Protein AF-Q649R8-F1 (afdb_monomer)

Secondary structure (DSSP, 8-state):
---------------------------------------PPPEEPEE-SSS-EEEES-SS-EEEETT--EEEES--SS-EEEEEETTEEEEEEE--TTSEE-S----SSSEEEETTTSTT-EEEEEE------EEEETTEE-S---TT--BEEE-TT--S-TTSEEEEEEEETTEEESEETTTTEE-SSEEHHHHHHHHSSS-B--TTPPSS--EEEEEE--

Foldseek 3Di:
DDDDDDDDDDDDPPPPAQDLDDDDDDDDDDDDDDPDPPPFPADEFDDPLDQEREDFQDAHEYEDEQQGKYAYPDDPDWKKKFFDDPRDGPDIHTADPRRMDGRDPDDQDGWIWIPPPDPSIHTYGYDYWDFDWFKDDVPDTDQDDDAFFQIATDRPPTPDDQSFWKFWWKAWPVGTPQADPVLRDGRHRHGNVCSCVCRHPSNRTRHPPDPGGMDITMGTDD

Nearest PDB structures (foldseek):
  4zjh-assembly1_A  TM=6.398E-01  e=1.327E+00  Escherichia coli K-12
  8dj7-assembly1_C  TM=3.479E-01  e=8.774E-02  Homo sapiens
  5a42-assembly1_A  TM=3.379E-01  e=1.890E-01  Escherichia coli K-12
  1l4i-assembly1_B  TM=3.898E-01  e=1.251E+00  Escherichia coli
  6p67-assembly1_K  TM=2.304E-01  e=2.394E+00  Homo sapiens

Solvent-accessible surface area (backbone atoms only — not comparable to full-atom values): 13408 Å² total; per-residue (Å²): 140,83,82,87,80,82,87,76,82,86,81,77,83,81,76,75,70,72,79,63,64,73,88,82,75,82,94,78,90,79,91,73,84,80,71,83,72,67,92,62,64,67,42,75,43,47,72,80,87,59,86,36,42,37,41,60,50,35,88,44,36,25,59,41,44,49,48,44,25,37,35,59,41,81,60,81,78,84,50,34,34,38,35,27,53,99,84,43,78,77,46,74,50,68,36,49,100,80,32,34,44,73,56,35,80,69,70,69,66,69,48,34,24,35,41,67,98,47,97,49,29,21,39,46,44,49,39,76,73,43,56,50,76,43,45,22,55,88,92,41,79,52,94,76,75,63,85,57,49,49,27,15,43,40,56,73,80,44,75,68,54,52,77,42,36,26,27,49,47,35,36,42,82,93,41,73,53,56,62,42,78,85,72,70,45,79,29,57,82,34,29,43,45,49,51,42,65,55,20,45,72,53,50,37,69,36,59,90,57,78,92,69,67,72,46,78,37,43,27,74,54,126

Sequence (222 aa):
MEQKRRIKGVNERDTKKVKCKAIISAMAAIMIVSVLAAAVPMVSAWSETDNFNHIRAQMAAQKVLIGQNLQFEGFTGTVAVSWLVSGDIENVYTADANNRIYNVNWPTTGAYYVAYNTADQAQLSVEEPEIPLKLKVGTKDISSIAASTSVTIDTGGMNLFPEDQVDLVIKGPDGQIKYDVVNKQDFTDITVAELTSWYGNNNLETTGWTIGAYTFTGCPTN

Mean predicted aligned error: 11.65 Å

Organism: Uncultured archaeon GZfos26G2 (NCBI:txid3386331)

pLDDT: mean 77.4, std 21.55, range [24.84, 97.12]

Radius of gyration: 21.95 Å; Cα contacts (8 Å, |Δi|>4): 435; chains: 1; bounding box: 51×72×56 Å

Structure (mmCIF, N/CA/C/O backbone):
data_AF-Q649R8-F1
#
_entry.id   AF-Q649R8-F1
#
loop_
_atom_site.group_PDB
_atom_site.id
_atom_site.type_symbol
_atom_site.label_atom_id
_atom_site.label_alt_id
_atom_site.label_comp_id
_atom_site.label_asym_id
_atom_site.label_entity_id
_atom_site.label_seq_id
_atom_site.pdbx_PDB_ins_code
_atom_site.Cartn_x
_atom_site.Cartn_y
_atom_site.Cartn_z
_atom_site.occupancy
_atom_site.B_iso_or_equiv
_atom_site.auth_seq_id
_atom_site.auth_comp_id
_atom_site.auth_asym_id
_atom_site.auth_atom_id
_atom_site.pdbx_PDB_model_num
ATOM 1 N N . MET A 1 1 ? -0.269 -59.649 -15.447 1.00 41.53 1 MET A N 1
ATOM 2 C CA . MET A 1 1 ? 0.370 -58.592 -14.642 1.00 41.53 1 MET A CA 1
ATOM 3 C C . MET A 1 1 ? 0.226 -57.302 -15.416 1.00 41.53 1 MET A C 1
ATOM 5 O O . MET A 1 1 ? 0.928 -57.167 -16.396 1.00 41.53 1 MET A O 1
ATOM 9 N N . GLU A 1 2 ? -0.671 -56.397 -15.031 1.00 35.91 2 GLU A N 1
ATOM 10 C CA . GLU A 1 2 ? -0.503 -54.982 -15.380 1.00 35.91 2 GLU A CA 1
ATOM 11 C C . GLU A 1 2 ? -1.300 -54.118 -14.401 1.00 35.91 2 GLU A C 1
ATOM 13 O O . GLU A 1 2 ? -2.422 -54.448 -14.011 1.00 35.91 2 GLU A O 1
ATOM 18 N N . GLN A 1 3 ? -0.632 -53.088 -13.896 1.00 36.78 3 GLN A N 1
ATOM 19 C CA . GLN A 1 3 ? -0.980 -52.337 -12.700 1.00 36.78 3 GLN A CA 1
ATOM 20 C C . GLN A 1 3 ? -2.139 -51.361 -12.920 1.00 36.78 3 GLN A C 1
ATOM 22 O O . GLN A 1 3 ? -2.140 -50.552 -13.844 1.00 36.78 3 GLN A O 1
ATOM 27 N N . LYS A 1 4 ? -3.061 -51.338 -11.951 1.00 40.75 4 LYS A N 1
ATOM 28 C CA . LYS A 1 4 ? -3.979 -50.220 -11.707 1.00 40.75 4 LYS A CA 1
ATOM 29 C C . LYS A 1 4 ? -3.169 -48.963 -11.362 1.00 40.75 4 LYS A C 1
ATOM 31 O O . LYS A 1 4 ? -2.620 -48.882 -10.264 1.00 40.75 4 LYS A O 1
ATOM 36 N N . ARG A 1 5 ? -3.145 -47.952 -12.234 1.00 40.00 5 ARG A N 1
ATOM 37 C CA . ARG A 1 5 ? -2.728 -46.595 -11.846 1.00 40.00 5 ARG A CA 1
ATOM 38 C C . ARG A 1 5 ? -3.929 -45.837 -11.281 1.00 40.00 5 ARG A C 1
ATOM 40 O O . ARG A 1 5 ? -4.796 -45.373 -12.012 1.00 40.00 5 ARG A O 1
ATOM 47 N N . ARG A 1 6 ? -3.971 -45.737 -9.949 1.00 34.62 6 ARG A N 1
ATOM 48 C CA . ARG A 1 6 ? -4.713 -44.700 -9.219 1.00 34.62 6 ARG A CA 1
ATOM 49 C C . ARG A 1 6 ? -4.066 -43.351 -9.537 1.00 34.62 6 ARG A C 1
ATOM 51 O O . ARG A 1 6 ? -2.886 -43.185 -9.249 1.00 34.62 6 ARG A O 1
ATOM 58 N N . ILE A 1 7 ? -4.830 -42.396 -10.054 1.00 42.50 7 ILE A N 1
ATOM 59 C CA . ILE A 1 7 ? -4.455 -40.978 -10.015 1.00 42.50 7 ILE A CA 1
ATOM 60 C C . ILE A 1 7 ? -5.129 -40.398 -8.769 1.00 42.50 7 ILE A C 1
ATOM 62 O O . ILE A 1 7 ? -6.346 -40.481 -8.618 1.00 42.50 7 ILE A O 1
ATOM 66 N N . LYS A 1 8 ? -4.318 -39.909 -7.830 1.00 35.00 8 LYS A N 1
ATOM 67 C CA . LYS A 1 8 ? -4.730 -39.295 -6.564 1.00 35.00 8 LYS A CA 1
ATOM 68 C C . LYS A 1 8 ? -4.062 -37.920 -6.485 1.00 35.00 8 LYS A C 1
ATOM 70 O O . LYS A 1 8 ? -2.864 -37.851 -6.729 1.00 35.00 8 LYS A O 1
ATOM 75 N N . GLY A 1 9 ? -4.819 -36.904 -6.068 1.00 29.81 9 GLY A N 1
ATOM 76 C CA . GLY A 1 9 ? -4.313 -35.593 -5.627 1.00 29.81 9 GLY A CA 1
ATOM 77 C C . GLY A 1 9 ? -4.216 -34.581 -6.766 1.00 29.81 9 GLY A C 1
ATOM 78 O O . GLY A 1 9 ? -3.463 -34.806 -7.698 1.00 29.81 9 GLY A O 1
ATOM 79 N N . VAL A 1 10 ? -5.111 -33.591 -6.845 1.00 36.25 10 VAL A N 1
ATOM 80 C CA . VAL A 1 10 ? -5.017 -32.288 -6.149 1.00 36.25 10 VAL A CA 1
ATOM 81 C C . VAL A 1 10 ? -3.831 -31.482 -6.678 1.00 36.25 10 VAL A C 1
ATOM 83 O O . VAL A 1 10 ? -2.693 -31.827 -6.403 1.00 36.25 10 VAL A O 1
ATOM 86 N N . ASN A 1 11 ? -4.118 -30.385 -7.379 1.00 30.94 11 ASN A N 1
ATOM 87 C CA . ASN A 1 11 ? -3.276 -29.201 -7.284 1.00 30.94 11 ASN A CA 1
ATOM 88 C C . ASN A 1 11 ? -4.173 -28.036 -6.883 1.00 30.94 11 ASN A C 1
ATOM 90 O O . ASN A 1 11 ? -5.003 -27.549 -7.655 1.00 30.94 11 ASN A O 1
ATOM 94 N N . GLU A 1 12 ? -4.038 -27.702 -5.604 1.00 36.81 12 GLU A N 1
ATOM 95 C CA . GLU A 1 12 ? -4.455 -26.457 -4.990 1.00 36.81 12 GLU A CA 1
ATOM 96 C C . GLU A 1 12 ? -4.059 -25.282 -5.883 1.00 36.81 12 GLU A C 1
ATOM 98 O O . GLU A 1 12 ? -2.938 -25.188 -6.382 1.00 36.81 12 GLU A O 1
ATOM 103 N N . ARG A 1 13 ? -4.999 -24.355 -6.067 1.00 34.84 13 ARG A N 1
ATOM 104 C CA . ARG A 1 13 ? -4.647 -22.985 -6.411 1.00 34.84 13 ARG A CA 1
ATOM 105 C C . ARG A 1 13 ? -3.892 -22.431 -5.207 1.00 34.84 13 ARG A C 1
ATOM 107 O O . ARG A 1 13 ? -4.513 -22.014 -4.235 1.00 34.84 13 ARG A O 1
ATOM 114 N N . ASP A 1 14 ? -2.568 -22.452 -5.283 1.00 33.66 14 ASP A N 1
ATOM 115 C CA . ASP A 1 14 ? -1.685 -21.665 -4.427 1.00 33.66 14 ASP A CA 1
ATOM 116 C C . ASP A 1 14 ? -1.887 -20.173 -4.746 1.00 33.66 14 ASP A C 1
ATOM 118 O O . ASP A 1 14 ? -1.047 -19.507 -5.350 1.00 33.66 14 ASP A O 1
ATOM 122 N N . THR A 1 15 ? -3.024 -19.611 -4.338 1.00 34.22 15 THR A N 1
ATOM 123 C CA . THR A 1 15 ? -3.115 -18.177 -4.054 1.00 34.22 15 THR A CA 1
ATOM 124 C C . THR A 1 15 ? -2.245 -17.929 -2.829 1.00 34.22 15 THR A C 1
ATOM 126 O O . THR A 1 15 ? -2.692 -18.046 -1.685 1.00 34.22 15 THR A O 1
ATOM 129 N N . LYS A 1 16 ? -0.956 -17.672 -3.073 1.00 39.28 16 LYS A N 1
ATOM 130 C CA . LYS A 1 16 ? -0.010 -17.252 -2.041 1.00 39.28 16 LYS A CA 1
ATOM 131 C C . LYS A 1 16 ? -0.531 -15.954 -1.434 1.00 39.28 16 LYS A C 1
ATOM 133 O O . LYS A 1 16 ? -0.503 -14.912 -2.076 1.00 39.28 16 LYS A O 1
ATOM 138 N N . LYS A 1 17 ? -1.033 -16.054 -0.202 1.00 36.84 17 LYS A N 1
ATOM 139 C CA . LYS A 1 17 ? -1.510 -14.926 0.601 1.00 36.84 17 LYS A CA 1
ATOM 140 C C . LYS A 1 17 ? -0.439 -13.839 0.649 1.00 36.84 17 LYS A C 1
ATOM 142 O O . LYS A 1 17 ? 0.683 -14.117 1.084 1.00 36.84 17 LYS A O 1
ATOM 147 N N . VAL A 1 18 ? -0.813 -12.617 0.273 1.00 48.06 18 VAL A N 1
ATOM 148 C CA . VAL A 1 18 ? -0.090 -11.409 0.674 1.00 48.06 18 VAL A CA 1
ATOM 149 C C . VAL A 1 18 ? 0.063 -11.491 2.193 1.00 48.06 18 VAL A C 1
ATOM 151 O O . VAL A 1 18 ? -0.899 -11.740 2.926 1.00 48.06 18 VAL A O 1
ATOM 154 N N . LYS A 1 19 ? 1.306 -11.464 2.678 1.00 47.56 19 LYS A N 1
ATOM 155 C CA . LYS A 1 19 ? 1.571 -11.686 4.099 1.00 47.56 19 LYS A CA 1
ATOM 156 C C . LYS A 1 19 ? 1.149 -10.434 4.862 1.00 47.56 19 LYS A C 1
ATOM 158 O O . LYS A 1 19 ? 1.897 -9.468 4.893 1.00 47.56 19 LYS A O 1
ATOM 163 N N . CYS A 1 20 ? -0.002 -10.499 5.527 1.00 48.81 20 CYS A N 1
ATOM 164 C CA . CYS A 1 20 ? -0.355 -9.636 6.653 1.00 48.81 20 CYS A CA 1
ATOM 165 C C . CYS A 1 20 ? 0.736 -9.750 7.729 1.00 48.81 20 CYS A C 1
ATOM 167 O O . CYS A 1 20 ? 0.696 -10.661 8.563 1.00 48.81 20 CYS A O 1
ATOM 169 N N . LYS A 1 21 ? 1.767 -8.909 7.683 1.00 48.34 21 LYS A N 1
ATOM 170 C CA . LYS A 1 21 ? 2.802 -8.906 8.715 1.00 48.34 21 LYS A CA 1
ATOM 171 C C . LYS A 1 21 ? 2.365 -7.949 9.819 1.00 48.34 21 LYS A C 1
ATOM 173 O O . LYS A 1 21 ? 2.368 -6.740 9.638 1.00 48.34 21 LYS A O 1
ATOM 178 N N . ALA A 1 22 ? 2.003 -8.499 10.975 1.00 36.66 22 ALA A N 1
ATOM 179 C CA . ALA A 1 22 ? 1.928 -7.716 12.200 1.00 36.66 22 ALA A CA 1
ATOM 180 C C . ALA A 1 22 ? 3.349 -7.257 12.565 1.00 36.66 22 ALA A C 1
ATOM 182 O O . ALA A 1 22 ? 4.238 -8.092 12.753 1.00 36.66 22 ALA A O 1
ATOM 183 N N . ILE A 1 23 ? 3.575 -5.945 12.639 1.00 37.38 23 ILE A N 1
ATOM 184 C CA . ILE A 1 23 ? 4.866 -5.390 13.050 1.00 37.38 23 ILE A CA 1
ATOM 185 C C . ILE A 1 23 ? 4.954 -5.477 14.575 1.00 37.38 23 ILE A C 1
ATOM 187 O O . ILE A 1 23 ? 4.330 -4.707 15.301 1.00 37.38 23 ILE A O 1
ATOM 191 N N . ILE A 1 24 ? 5.754 -6.422 15.062 1.00 38.81 24 ILE A N 1
ATOM 192 C CA . ILE A 1 24 ? 6.337 -6.383 16.404 1.00 38.81 24 ILE A CA 1
ATOM 193 C C . ILE A 1 24 ? 7.854 -6.424 16.212 1.00 38.81 24 ILE A C 1
ATOM 195 O O . ILE A 1 24 ? 8.401 -7.504 16.016 1.00 38.81 24 ILE A O 1
ATOM 199 N N . SER A 1 25 ? 8.541 -5.279 16.255 1.00 30.81 25 SER A N 1
ATOM 200 C CA . SER A 1 25 ? 10.016 -5.214 16.365 1.00 30.81 25 SER A CA 1
ATOM 201 C C . SER A 1 25 ? 10.452 -3.750 16.544 1.00 30.81 25 SER A C 1
ATOM 203 O O . SER A 1 25 ? 10.057 -2.914 15.742 1.00 30.81 25 SER A O 1
ATOM 205 N N . ALA A 1 26 ? 11.146 -3.304 17.602 1.00 30.16 26 ALA A N 1
ATOM 206 C CA . ALA A 1 26 ? 12.437 -3.761 18.142 1.00 30.16 26 ALA A CA 1
ATOM 207 C C . ALA A 1 26 ? 13.523 -3.819 17.052 1.00 30.16 26 ALA A C 1
ATOM 209 O O . ALA A 1 26 ? 13.519 -4.708 16.213 1.00 30.16 26 ALA A O 1
ATOM 210 N N . MET A 1 27 ? 14.431 -2.836 17.060 1.00 30.67 27 MET A N 1
ATOM 211 C CA . MET A 1 27 ? 15.490 -2.645 16.063 1.00 30.67 27 MET A CA 1
ATOM 212 C C . MET A 1 27 ? 16.307 -3.912 15.772 1.00 30.67 27 MET A C 1
ATOM 214 O O . MET A 1 27 ? 16.858 -4.523 16.686 1.00 30.67 27 MET A O 1
ATOM 218 N N . ALA A 1 28 ? 16.522 -4.189 14.486 1.00 24.84 28 ALA A N 1
ATOM 219 C CA . ALA A 1 28 ? 17.650 -4.976 14.007 1.00 24.84 28 ALA A CA 1
ATOM 220 C C . ALA A 1 28 ? 18.278 -4.254 12.809 1.00 24.84 28 ALA A C 1
ATOM 222 O O . ALA A 1 28 ? 17.641 -4.058 11.777 1.00 24.84 28 ALA A O 1
ATOM 223 N N . ALA A 1 29 ? 19.525 -3.815 12.979 1.00 26.12 29 ALA A N 1
ATOM 224 C CA . ALA A 1 29 ? 20.328 -3.223 11.921 1.00 26.12 29 ALA A CA 1
ATOM 225 C C . ALA A 1 29 ? 20.902 -4.332 11.030 1.00 26.12 29 ALA A C 1
ATOM 227 O O . ALA A 1 29 ? 21.554 -5.252 11.523 1.00 26.12 29 ALA A O 1
ATOM 228 N N . ILE A 1 30 ? 20.697 -4.212 9.720 1.00 26.19 30 ILE A N 1
ATOM 229 C CA . ILE A 1 30 ? 21.394 -4.996 8.701 1.00 26.19 30 ILE A CA 1
ATOM 230 C C . ILE A 1 30 ? 22.034 -3.985 7.747 1.00 26.19 30 ILE A C 1
ATOM 232 O O . ILE A 1 30 ? 21.354 -3.336 6.960 1.00 26.19 30 ILE A O 1
ATOM 236 N N . MET A 1 31 ? 23.351 -3.810 7.868 1.00 29.61 31 MET A N 1
ATOM 237 C CA . MET A 1 31 ? 24.162 -3.020 6.938 1.00 29.61 31 MET A CA 1
ATOM 238 C C . MET A 1 31 ? 24.458 -3.882 5.708 1.00 29.61 31 MET A C 1
ATOM 240 O O . MET A 1 31 ? 25.207 -4.853 5.814 1.00 29.61 31 MET A O 1
ATOM 244 N N . ILE A 1 32 ? 23.897 -3.529 4.549 1.00 25.19 32 ILE A N 1
ATOM 245 C CA . ILE A 1 32 ? 24.294 -4.089 3.251 1.00 25.19 32 ILE A CA 1
ATOM 246 C C . ILE A 1 32 ? 24.788 -2.942 2.369 1.00 25.19 32 ILE A C 1
ATOM 248 O O . ILE A 1 32 ? 24.071 -1.978 2.121 1.00 25.19 32 ILE A O 1
ATOM 252 N N . VAL A 1 33 ? 26.060 -3.076 1.985 1.00 27.16 33 VAL A N 1
ATOM 253 C CA . VAL A 1 33 ? 26.851 -2.363 0.970 1.00 27.16 33 VAL A CA 1
ATOM 254 C C . 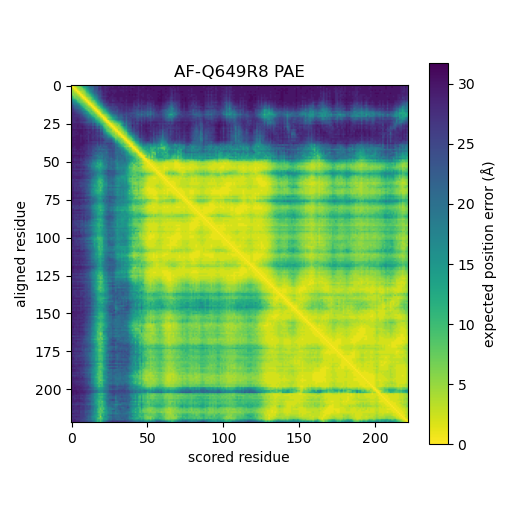VAL A 1 33 ? 26.165 -1.152 0.328 1.00 27.16 33 VAL A C 1
ATOM 256 O O . VAL A 1 33 ? 25.355 -1.265 -0.588 1.00 27.16 33 VAL A O 1
ATOM 259 N N . SER A 1 34 ? 26.596 0.026 0.773 1.00 29.77 34 SER A N 1
ATOM 260 C CA . SER A 1 34 ? 26.354 1.304 0.118 1.00 29.77 34 SER A CA 1
ATOM 261 C C . SER A 1 34 ? 27.034 1.329 -1.252 1.00 29.77 34 SER A C 1
ATOM 263 O O . SER A 1 34 ? 28.218 1.642 -1.364 1.00 29.77 34 SER A O 1
ATOM 265 N N . VAL A 1 35 ? 26.280 1.068 -2.316 1.00 34.75 35 VAL A N 1
ATOM 266 C CA . VAL A 1 35 ? 26.489 1.857 -3.532 1.00 34.75 35 VAL A CA 1
ATOM 267 C C . VAL A 1 35 ? 25.942 3.231 -3.179 1.00 34.75 35 VAL A C 1
ATOM 269 O O . VAL A 1 35 ? 24.810 3.324 -2.713 1.00 34.75 35 VAL A O 1
ATOM 272 N N . LEU A 1 36 ? 26.773 4.268 -3.274 1.00 31.64 36 LEU A N 1
ATOM 273 C CA . LEU A 1 36 ? 26.406 5.656 -3.003 1.00 31.64 36 LEU A CA 1
ATOM 274 C C . LEU A 1 36 ? 25.095 6.005 -3.722 1.00 31.64 36 LEU A C 1
ATOM 276 O O . LEU A 1 36 ? 25.100 6.414 -4.880 1.00 31.64 36 LEU A O 1
ATOM 280 N N . ALA A 1 37 ? 23.971 5.878 -3.020 1.00 33.59 37 ALA A N 1
ATOM 281 C CA . ALA A 1 37 ? 22.777 6.621 -3.339 1.00 33.59 37 ALA A CA 1
ATOM 282 C C . ALA A 1 37 ? 23.131 8.063 -2.985 1.00 33.59 37 ALA A C 1
ATOM 284 O O . ALA A 1 37 ? 22.997 8.499 -1.841 1.00 33.59 37 ALA A O 1
ATOM 285 N N . ALA A 1 38 ? 23.647 8.806 -3.967 1.00 34.12 38 ALA A N 1
ATOM 286 C CA . ALA A 1 38 ? 23.408 10.238 -3.972 1.00 34.12 38 ALA A CA 1
ATOM 287 C C . ALA A 1 38 ? 21.923 10.411 -3.635 1.00 34.12 38 ALA A C 1
ATOM 289 O O . ALA A 1 38 ? 21.105 9.662 -4.172 1.00 34.12 38 ALA A O 1
ATOM 290 N N . ALA A 1 39 ? 21.597 11.304 -2.698 1.00 33.72 39 ALA A N 1
ATOM 291 C CA . ALA A 1 39 ? 20.225 11.604 -2.315 1.00 33.72 39 ALA A CA 1
ATOM 292 C C . ALA A 1 39 ? 19.496 12.199 -3.530 1.00 33.72 39 ALA A C 1
ATOM 294 O O . ALA A 1 39 ? 19.345 13.410 -3.662 1.00 33.72 39 ALA A O 1
ATOM 295 N N . VAL A 1 40 ? 19.133 11.336 -4.474 1.00 42.03 40 VAL A N 1
ATOM 296 C CA . VAL A 1 40 ? 18.285 11.662 -5.598 1.00 42.03 40 VAL A CA 1
ATOM 297 C C . VAL A 1 40 ? 16.899 11.843 -5.002 1.00 42.03 40 VAL A C 1
ATOM 299 O O . VAL A 1 40 ? 16.461 10.992 -4.220 1.00 42.03 40 VAL A O 1
ATOM 302 N N . PRO A 1 41 ? 16.222 12.964 -5.282 1.00 38.28 41 PRO A N 1
ATOM 303 C CA . PRO A 1 41 ? 14.844 13.124 -4.859 1.00 38.28 41 PRO A CA 1
ATOM 304 C C . PRO A 1 41 ? 14.058 11.928 -5.397 1.00 38.28 41 PRO A C 1
ATOM 306 O O . PRO A 1 41 ? 14.020 11.694 -6.604 1.00 38.28 41 PRO A O 1
ATOM 309 N N . MET A 1 42 ? 13.508 11.126 -4.488 1.00 47.34 42 MET A N 1
ATOM 310 C CA . MET A 1 42 ? 12.583 10.066 -4.855 1.00 47.34 42 MET A CA 1
ATOM 311 C C . MET A 1 42 ? 11.254 10.728 -5.179 1.00 47.34 42 MET A C 1
ATOM 313 O O . MET A 1 42 ? 10.759 11.541 -4.396 1.00 47.34 42 MET A O 1
ATOM 317 N N . VAL A 1 43 ? 10.683 10.383 -6.323 1.00 53.59 43 VAL A N 1
ATOM 318 C CA . VAL A 1 43 ? 9.300 10.729 -6.637 1.00 53.59 43 VAL A CA 1
ATOM 319 C C . VAL A 1 43 ? 8.483 9.466 -6.460 1.00 53.59 43 VAL A C 1
ATOM 321 O O . VAL A 1 43 ? 8.882 8.383 -6.888 1.00 53.59 43 VAL A O 1
ATOM 324 N N . SER A 1 44 ? 7.360 9.574 -5.765 1.00 52.56 44 SER A N 1
ATOM 325 C CA . SER A 1 44 ? 6.399 8.487 -5.768 1.00 52.56 44 SER A CA 1
ATOM 326 C C . SER A 1 44 ? 5.931 8.256 -7.203 1.00 52.56 44 SER A C 1
ATOM 328 O O . SER A 1 44 ? 5.705 9.214 -7.947 1.00 52.56 44 SER A O 1
ATOM 330 N N . ALA A 1 45 ? 5.802 6.992 -7.590 1.00 56.19 45 ALA A N 1
ATOM 331 C CA . ALA A 1 45 ? 5.046 6.646 -8.779 1.00 56.19 45 ALA A CA 1
ATOM 332 C C . ALA A 1 45 ? 3.587 7.130 -8.614 1.00 56.19 45 ALA A C 1
ATOM 334 O O . ALA A 1 45 ? 3.131 7.380 -7.495 1.00 56.19 45 ALA A O 1
ATOM 335 N N . TRP A 1 46 ? 2.921 7.435 -9.724 1.00 56.31 46 TRP A N 1
ATOM 336 C CA . TRP A 1 46 ? 1.629 8.127 -9.705 1.00 56.31 46 TRP A CA 1
ATOM 337 C C . TRP A 1 46 ? 0.483 7.106 -9.738 1.00 56.31 46 TRP A C 1
ATOM 339 O O . TRP A 1 46 ? 0.545 6.148 -10.502 1.00 56.31 46 TRP A O 1
ATOM 349 N N . SER A 1 47 ? -0.563 7.324 -8.942 1.00 59.69 47 SER A N 1
ATOM 350 C CA . SER A 1 47 ? -1.809 6.550 -8.991 1.00 59.69 47 SER A CA 1
ATOM 351 C C . SER A 1 47 ? -2.836 7.299 -9.848 1.00 59.69 47 SER A C 1
ATOM 353 O O . SER A 1 47 ? -3.161 8.451 -9.553 1.00 59.69 47 S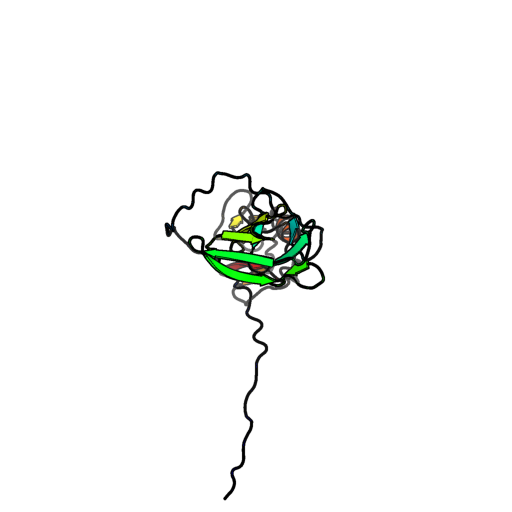ER A O 1
ATOM 355 N N . GLU A 1 48 ? -3.336 6.691 -10.931 1.00 65.38 48 GLU A N 1
ATOM 356 C CA . GLU A 1 48 ? -4.380 7.281 -11.795 1.00 65.38 48 GLU A CA 1
ATOM 357 C C . GLU A 1 48 ? -5.790 6.786 -11.439 1.00 65.38 48 GLU A C 1
ATOM 359 O O . GLU A 1 48 ? -6.659 6.698 -12.305 1.00 65.38 48 GLU A O 1
ATOM 364 N N . THR A 1 49 ? -6.062 6.504 -10.157 1.00 65.62 49 THR A N 1
ATOM 365 C CA . THR A 1 49 ? -7.342 5.931 -9.679 1.00 65.62 49 THR A CA 1
ATOM 366 C C . THR A 1 49 ? -7.685 4.566 -10.294 1.00 65.62 49 THR A C 1
ATOM 368 O O . THR A 1 49 ? -8.854 4.186 -10.379 1.00 65.62 49 THR A O 1
ATOM 371 N N . ASP A 1 50 ? -6.668 3.813 -10.709 1.00 73.31 50 ASP A N 1
ATOM 372 C CA . ASP A 1 50 ? -6.784 2.427 -11.147 1.00 73.31 50 ASP A CA 1
ATOM 373 C C . ASP A 1 50 ? -5.936 1.489 -10.261 1.00 73.31 50 ASP A C 1
ATOM 375 O O . ASP A 1 50 ? -5.372 1.904 -9.252 1.00 73.31 50 ASP A O 1
ATOM 379 N N . ASN A 1 51 ? -5.890 0.195 -10.600 1.00 77.00 51 ASN A N 1
ATOM 380 C CA . ASN A 1 51 ? -5.113 -0.806 -9.854 1.00 77.00 51 ASN A CA 1
ATOM 381 C C . ASN A 1 51 ? -3.652 -0.900 -10.345 1.00 77.00 51 ASN A C 1
ATOM 383 O O . ASN A 1 51 ? -3.052 -1.980 -10.300 1.00 77.00 51 ASN A O 1
ATOM 387 N N . PHE A 1 52 ? -3.096 0.183 -10.897 1.00 85.25 52 PHE A N 1
ATOM 388 C CA . PHE A 1 52 ? -1.712 0.252 -11.346 1.00 85.25 52 PHE A CA 1
ATOM 389 C C . PHE A 1 52 ? -0.976 1.428 -10.714 1.00 85.25 52 PHE A C 1
ATOM 391 O O . PHE A 1 52 ? -1.472 2.537 -10.557 1.00 85.25 52 PHE A O 1
ATOM 398 N N . ASN A 1 53 ? 0.287 1.176 -10.404 1.00 86.19 53 ASN A N 1
ATOM 399 C CA . ASN A 1 53 ? 1.231 2.209 -10.044 1.00 86.19 53 ASN A CA 1
ATOM 400 C C . ASN A 1 53 ? 2.000 2.634 -11.308 1.00 86.19 53 ASN A C 1
ATOM 402 O O . ASN A 1 53 ? 2.662 1.806 -11.949 1.00 86.19 53 ASN A O 1
ATOM 406 N N . HIS A 1 54 ? 1.886 3.904 -11.700 1.00 89.88 54 HIS A N 1
ATOM 407 C CA . HIS A 1 54 ? 2.398 4.395 -12.978 1.00 89.88 54 HIS A CA 1
ATOM 408 C C . HIS A 1 54 ? 3.861 4.818 -12.862 1.00 89.88 54 HIS A C 1
ATOM 410 O O . HIS A 1 54 ? 4.217 5.777 -12.169 1.00 89.88 54 HIS A O 1
ATOM 416 N N . ILE A 1 55 ? 4.710 4.106 -13.597 1.00 91.94 55 ILE A N 1
ATOM 417 C CA . ILE A 1 55 ? 6.142 4.345 -13.717 1.00 91.94 55 ILE A CA 1
ATOM 418 C C . ILE A 1 55 ? 6.409 5.129 -14.997 1.00 91.94 55 ILE A C 1
ATOM 420 O O . ILE A 1 55 ? 6.043 4.695 -16.090 1.00 91.94 55 ILE A O 1
ATOM 424 N N . ARG A 1 56 ? 7.110 6.256 -14.879 1.00 91.19 56 ARG A N 1
ATOM 425 C CA . ARG A 1 56 ? 7.459 7.126 -16.013 1.00 91.19 56 ARG A CA 1
ATOM 426 C C . ARG A 1 56 ? 8.954 7.129 -16.300 1.00 91.19 56 ARG A C 1
ATOM 428 O O . ARG A 1 56 ? 9.764 6.938 -15.391 1.00 91.19 56 ARG A O 1
ATOM 435 N N . ALA A 1 57 ? 9.322 7.383 -17.551 1.00 88.69 57 ALA A N 1
ATOM 436 C CA . ALA A 1 57 ? 10.706 7.629 -17.951 1.00 88.69 57 ALA A CA 1
ATOM 437 C C . ALA A 1 57 ? 11.218 8.950 -17.340 1.00 88.69 57 ALA A C 1
ATOM 439 O O . ALA A 1 57 ? 10.949 10.037 -17.852 1.00 88.69 57 ALA A O 1
ATOM 440 N N . GLN A 1 58 ? 11.915 8.869 -16.203 1.00 84.38 58 GLN A N 1
ATOM 441 C CA . GLN A 1 58 ? 12.472 10.029 -15.502 1.00 84.38 58 GLN A CA 1
ATOM 442 C C . GLN A 1 58 ? 13.694 9.663 -14.653 1.00 84.38 58 GLN A C 1
ATOM 444 O O . GLN A 1 58 ? 13.857 8.525 -14.217 1.00 84.38 58 GLN A O 1
ATOM 449 N N . MET A 1 59 ? 14.535 10.664 -14.377 1.00 73.25 59 MET A N 1
ATOM 450 C CA . MET A 1 59 ? 15.787 10.481 -13.630 1.00 73.25 59 MET A CA 1
ATOM 451 C C . MET A 1 59 ? 15.592 10.199 -12.136 1.00 73.25 59 MET A C 1
ATOM 453 O O . MET A 1 59 ? 16.490 9.658 -11.495 1.00 73.25 59 MET A O 1
ATOM 457 N N . ALA A 1 60 ? 14.457 10.604 -11.569 1.00 79.12 60 ALA A N 1
ATOM 458 C CA . ALA A 1 60 ? 14.156 10.381 -10.164 1.00 79.12 60 ALA A CA 1
ATOM 459 C C . ALA A 1 60 ? 13.792 8.910 -9.917 1.00 79.12 60 ALA A C 1
ATOM 461 O O . ALA A 1 60 ? 13.022 8.315 -10.675 1.00 79.12 60 ALA A O 1
ATOM 462 N N . ALA A 1 61 ? 14.332 8.336 -8.840 1.00 84.69 61 ALA A N 1
ATOM 463 C CA . ALA A 1 61 ? 13.984 6.982 -8.437 1.00 84.69 61 ALA A CA 1
ATOM 464 C C . ALA A 1 61 ? 12.504 6.916 -8.032 1.00 84.69 61 ALA A C 1
ATOM 466 O O . ALA A 1 61 ? 12.020 7.775 -7.290 1.00 84.69 61 ALA A O 1
ATOM 467 N N . GLN A 1 62 ? 11.812 5.889 -8.521 1.00 87.75 62 GLN A N 1
ATOM 468 C CA . GLN A 1 62 ? 10.390 5.657 -8.285 1.00 87.75 62 GLN A CA 1
ATOM 469 C C . GLN A 1 62 ? 10.188 4.479 -7.338 1.00 87.75 62 GLN A C 1
ATOM 471 O O . GLN A 1 62 ? 10.764 3.405 -7.524 1.00 87.75 62 GLN A O 1
ATOM 476 N N . LYS A 1 63 ? 9.381 4.686 -6.298 1.00 86.62 63 LYS A N 1
ATOM 477 C CA . LYS A 1 63 ? 9.068 3.645 -5.315 1.00 86.62 63 LYS A CA 1
ATOM 478 C C . LYS A 1 63 ? 8.027 2.669 -5.867 1.00 86.62 63 LYS A C 1
ATOM 480 O O . LYS A 1 63 ? 7.010 3.093 -6.410 1.00 86.62 63 LYS A O 1
ATOM 485 N N . VAL A 1 64 ? 8.281 1.382 -5.660 1.00 88.69 64 VAL A N 1
ATOM 486 C CA . VAL A 1 64 ? 7.392 0.264 -5.976 1.00 88.69 64 VAL A CA 1
ATOM 487 C C . VAL A 1 64 ? 7.249 -0.610 -4.737 1.00 88.69 64 VAL A C 1
ATOM 489 O O . VAL A 1 64 ? 8.252 -0.975 -4.123 1.00 88.69 64 VAL A O 1
ATOM 492 N N . LEU A 1 65 ? 6.020 -0.982 -4.386 1.00 88.50 65 LEU A N 1
ATOM 493 C CA . LEU A 1 65 ? 5.775 -1.927 -3.302 1.00 88.50 65 LEU A CA 1
ATOM 494 C C . LEU A 1 65 ? 5.567 -3.339 -3.839 1.00 88.50 65 LEU A C 1
ATOM 496 O O . LEU A 1 65 ? 4.950 -3.554 -4.884 1.00 88.50 65 LEU A O 1
ATOM 500 N N . ILE A 1 66 ? 6.051 -4.322 -3.085 1.00 88.94 66 ILE A N 1
ATOM 501 C CA . ILE A 1 66 ? 5.720 -5.725 -3.325 1.00 88.94 66 ILE A CA 1
ATOM 502 C C . ILE A 1 66 ? 4.200 -5.903 -3.256 1.00 88.94 66 ILE A C 1
ATOM 504 O O . ILE A 1 66 ? 3.552 -5.492 -2.298 1.00 88.94 66 ILE A O 1
ATOM 508 N N . GLY A 1 67 ? 3.656 -6.563 -4.271 1.00 83.50 67 GLY A N 1
ATOM 509 C CA . GLY A 1 67 ? 2.240 -6.813 -4.478 1.00 83.50 67 GLY A CA 1
ATOM 510 C C . GLY A 1 67 ? 1.632 -5.942 -5.576 1.00 83.50 67 GLY A C 1
ATOM 511 O O . GLY A 1 67 ? 0.749 -6.416 -6.280 1.00 83.50 67 GLY A O 1
ATOM 512 N N . GLN A 1 68 ? 2.141 -4.732 -5.802 1.00 85.69 68 GLN A N 1
ATOM 513 C CA . GLN A 1 68 ? 1.519 -3.805 -6.748 1.00 85.69 68 GLN A CA 1
ATOM 514 C C . GLN A 1 68 ? 1.593 -4.298 -8.200 1.00 85.69 68 GLN A C 1
ATOM 516 O O . GLN A 1 68 ? 2.511 -5.030 -8.592 1.00 85.69 68 GLN A O 1
ATOM 521 N N . ASN A 1 69 ? 0.640 -3.849 -9.016 1.00 89.44 69 ASN A N 1
ATOM 522 C CA . ASN A 1 69 ? 0.759 -3.899 -10.469 1.00 89.44 69 ASN A CA 1
ATOM 523 C C . ASN A 1 69 ? 1.382 -2.592 -10.964 1.00 89.44 69 ASN A C 1
ATOM 525 O O . ASN A 1 69 ? 1.128 -1.526 -10.411 1.00 89.44 69 ASN A O 1
ATOM 529 N N . LEU A 1 70 ? 2.192 -2.666 -12.012 1.00 92.62 70 LEU A N 1
ATOM 530 C CA . LEU A 1 70 ? 2.891 -1.530 -12.599 1.00 92.62 70 LEU A CA 1
ATOM 531 C C . LEU A 1 70 ? 2.398 -1.282 -14.016 1.00 92.62 70 LEU A C 1
ATOM 533 O O . LEU A 1 70 ? 2.273 -2.228 -14.797 1.00 92.62 70 LEU A O 1
ATOM 537 N N . GLN A 1 71 ? 2.203 -0.012 -14.352 1.00 94.00 71 GLN A N 1
ATOM 538 C CA . GLN A 1 71 ? 1.997 0.469 -15.715 1.00 94.00 71 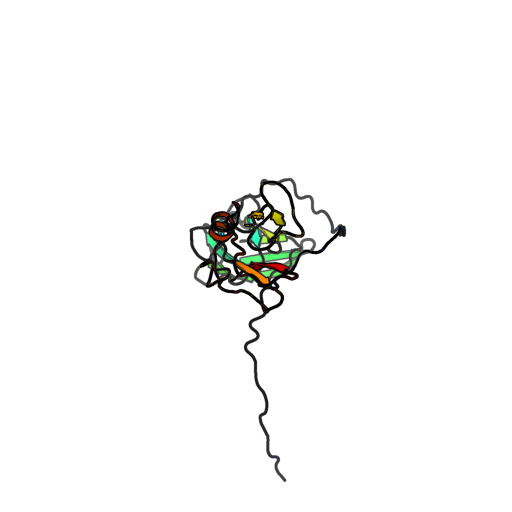GLN A CA 1
ATOM 539 C C . GLN A 1 71 ? 3.190 1.347 -16.091 1.00 94.00 71 GLN A C 1
ATOM 541 O O . GLN A 1 71 ? 3.545 2.262 -15.356 1.00 94.00 71 GLN A O 1
ATOM 546 N N . PHE A 1 72 ? 3.824 1.075 -17.228 1.00 94.38 72 PHE A N 1
ATOM 547 C CA . PHE A 1 72 ? 4.972 1.850 -17.693 1.00 94.38 72 PHE A CA 1
ATOM 548 C C . PHE A 1 72 ? 4.566 2.803 -18.819 1.00 94.38 72 PHE A C 1
ATOM 550 O O . PHE A 1 72 ? 3.903 2.404 -19.780 1.00 94.38 72 PHE A O 1
ATOM 557 N N . GLU A 1 73 ? 5.000 4.058 -18.716 1.00 92.12 73 GLU A N 1
ATOM 558 C CA . GLU A 1 73 ? 4.638 5.148 -19.624 1.00 92.12 73 GLU A CA 1
ATOM 559 C C . GLU A 1 73 ? 5.863 5.940 -20.086 1.00 92.12 73 GLU A C 1
ATOM 561 O O . GLU A 1 73 ? 6.791 6.204 -19.321 1.00 92.12 73 GLU A O 1
ATOM 566 N N . GLY A 1 74 ? 5.846 6.371 -21.349 1.00 89.19 74 GLY A N 1
ATOM 567 C CA . GLY A 1 74 ? 6.908 7.213 -21.907 1.00 89.19 74 GLY A CA 1
ATOM 568 C C . GLY A 1 74 ? 8.215 6.481 -22.221 1.00 89.19 74 GLY A C 1
ATOM 569 O O . GLY A 1 74 ? 9.190 7.135 -22.569 1.00 89.19 74 GLY A O 1
ATOM 570 N N . PHE A 1 75 ? 8.243 5.149 -22.136 1.00 90.75 75 PHE A N 1
ATOM 571 C CA . PHE A 1 75 ? 9.385 4.336 -22.555 1.00 90.75 75 PHE A CA 1
ATOM 572 C C . PHE A 1 75 ? 9.273 3.950 -24.031 1.00 90.75 75 PHE A C 1
ATOM 574 O O . PHE A 1 75 ? 8.188 3.637 -24.529 1.00 90.75 75 PHE A O 1
ATOM 581 N N . THR A 1 76 ? 10.406 3.936 -24.728 1.00 86.69 76 THR A N 1
ATOM 582 C CA . THR A 1 76 ? 10.484 3.511 -26.125 1.00 86.69 76 THR A CA 1
ATOM 583 C C . THR A 1 76 ? 10.743 2.004 -26.245 1.00 86.69 76 THR A C 1
ATOM 585 O O . THR A 1 76 ? 11.595 1.435 -25.568 1.00 86.69 76 THR A O 1
ATOM 588 N N . GLY A 1 77 ? 10.015 1.338 -27.148 1.00 86.38 77 GLY A N 1
ATOM 589 C CA . GLY A 1 77 ? 10.193 -0.091 -27.428 1.00 86.38 77 GLY A CA 1
ATOM 590 C C . GLY A 1 77 ? 9.592 -1.024 -26.371 1.00 86.38 77 GLY A C 1
ATOM 591 O O . GLY A 1 77 ? 8.644 -0.676 -25.674 1.00 86.38 77 GLY A O 1
ATOM 592 N N . THR A 1 78 ? 10.111 -2.254 -26.304 1.00 88.75 78 THR A N 1
ATOM 593 C CA . THR A 1 78 ? 9.669 -3.255 -25.324 1.00 88.75 78 THR A CA 1
ATOM 594 C C . THR A 1 78 ? 10.178 -2.893 -23.936 1.00 88.75 78 THR A C 1
ATOM 596 O O . THR A 1 78 ? 11.387 -2.816 -23.715 1.00 88.75 78 THR A O 1
ATOM 599 N N . VAL A 1 79 ? 9.257 -2.728 -22.989 1.00 95.06 79 VAL A N 1
ATOM 600 C CA . VAL A 1 79 ? 9.604 -2.397 -21.609 1.00 95.06 79 VAL A CA 1
ATOM 601 C C . VAL A 1 79 ? 10.092 -3.635 -20.860 1.00 95.06 79 VAL A C 1
ATOM 603 O O . VAL A 1 79 ? 9.433 -4.676 -20.821 1.00 95.06 79 VAL A O 1
ATOM 606 N N . ALA A 1 80 ? 11.253 -3.502 -20.228 1.00 95.88 80 ALA A N 1
ATOM 607 C CA . ALA A 1 80 ? 11.809 -4.500 -19.332 1.00 95.88 80 ALA A CA 1
ATOM 608 C C . ALA A 1 80 ? 12.500 -3.833 -18.140 1.00 95.88 80 ALA A C 1
ATOM 610 O O . ALA A 1 80 ? 13.071 -2.746 -18.268 1.00 95.88 80 ALA A O 1
ATOM 611 N N . VAL A 1 81 ? 12.452 -4.507 -16.994 1.00 97.12 81 VAL A N 1
ATOM 612 C CA . VAL A 1 81 ? 13.101 -4.099 -15.748 1.00 97.12 81 VAL A CA 1
ATOM 613 C C . VAL A 1 81 ? 14.271 -5.029 -15.469 1.00 97.12 81 VAL A C 1
ATOM 615 O O . VAL A 1 81 ? 14.074 -6.215 -15.209 1.00 97.12 81 VAL A O 1
ATOM 618 N N . SER A 1 82 ? 15.485 -4.494 -15.504 1.00 96.56 82 SER A N 1
ATOM 619 C CA . SER A 1 82 ? 16.704 -5.216 -15.141 1.00 96.56 82 SER A CA 1
ATOM 620 C C . SER A 1 82 ? 16.938 -5.118 -13.638 1.00 96.56 82 SER A C 1
ATOM 622 O O . SER A 1 82 ? 16.947 -4.015 -13.089 1.00 96.56 82 SER A O 1
ATOM 624 N N . TRP A 1 83 ? 17.157 -6.258 -12.985 1.00 95.69 83 TRP A N 1
ATOM 625 C CA . TRP A 1 83 ? 17.596 -6.344 -11.595 1.00 95.69 83 TRP A CA 1
ATOM 626 C C . TRP A 1 83 ? 19.094 -6.613 -11.549 1.00 95.69 83 TRP A C 1
ATOM 628 O O . TRP A 1 83 ? 19.564 -7.614 -12.092 1.00 95.69 83 TRP A O 1
ATOM 638 N N . LEU A 1 84 ? 19.830 -5.701 -10.920 1.00 92.12 84 LEU A N 1
ATOM 639 C CA . LEU A 1 84 ? 21.275 -5.753 -10.813 1.00 92.12 84 LEU A CA 1
ATOM 640 C C . LEU A 1 84 ? 21.714 -6.010 -9.373 1.00 92.12 84 LEU A C 1
ATOM 642 O O . LEU A 1 84 ? 21.263 -5.337 -8.439 1.00 92.12 84 LEU A O 1
ATOM 646 N N . VAL A 1 85 ? 22.674 -6.918 -9.212 1.00 89.94 85 VAL A N 1
ATOM 647 C CA . VAL A 1 85 ? 23.370 -7.187 -7.950 1.00 89.94 85 VAL A CA 1
ATOM 648 C C . VAL A 1 85 ? 24.861 -7.030 -8.198 1.00 89.94 85 VAL A C 1
ATOM 650 O O . VAL A 1 85 ? 25.422 -7.626 -9.107 1.00 89.94 85 VAL A O 1
ATOM 653 N N . SER A 1 86 ? 25.512 -6.163 -7.420 1.00 88.19 86 SER A N 1
ATOM 654 C CA . SER A 1 86 ? 26.945 -5.858 -7.575 1.00 88.19 86 SER A CA 1
ATOM 655 C C . SER A 1 86 ? 27.368 -5.392 -8.983 1.00 88.19 86 SER A C 1
ATOM 657 O O . SER A 1 86 ? 28.545 -5.457 -9.318 1.00 88.19 86 SER A O 1
ATOM 659 N N . GLY A 1 87 ? 26.429 -4.867 -9.780 1.00 82.75 87 GLY A N 1
ATOM 660 C CA . GLY A 1 87 ? 26.670 -4.371 -11.141 1.00 82.75 87 GLY A CA 1
ATOM 661 C C . GLY A 1 87 ? 26.329 -5.364 -12.254 1.00 82.75 87 GLY A C 1
ATOM 662 O O . GLY A 1 87 ? 26.215 -4.943 -13.403 1.00 82.75 87 GLY A O 1
ATOM 663 N N . ASP A 1 88 ? 26.088 -6.630 -11.921 1.00 87.31 88 ASP A N 1
ATOM 664 C CA . ASP A 1 88 ? 25.708 -7.664 -12.881 1.00 87.31 88 ASP A CA 1
ATOM 665 C C . ASP A 1 88 ? 24.186 -7.813 -12.947 1.00 87.31 88 ASP A C 1
ATOM 667 O O . ASP A 1 88 ? 23.495 -7.692 -11.935 1.00 87.31 88 ASP A O 1
ATOM 671 N N . ILE A 1 89 ? 23.654 -8.065 -14.146 1.00 92.62 89 ILE A N 1
ATOM 672 C CA . ILE A 1 89 ? 22.224 -8.332 -14.344 1.00 92.62 89 ILE A CA 1
ATOM 673 C C . ILE A 1 89 ? 21.932 -9.758 -13.873 1.00 92.62 89 ILE A C 1
ATOM 675 O O . ILE A 1 89 ? 22.323 -10.723 -14.526 1.00 92.62 89 ILE A O 1
ATOM 679 N N . GLU A 1 90 ? 21.198 -9.877 -12.772 1.00 94.44 90 GLU A N 1
ATOM 680 C CA . GLU A 1 90 ? 20.764 -11.160 -12.208 1.00 94.44 90 GLU A CA 1
ATOM 681 C C . GLU A 1 90 ? 19.439 -11.631 -12.813 1.00 94.44 90 GLU A C 1
ATOM 683 O O . GLU A 1 90 ? 19.201 -12.828 -12.967 1.00 94.44 90 GLU A O 1
ATOM 688 N N . ASN A 1 91 ? 18.547 -10.695 -13.157 1.00 96.75 91 ASN A N 1
ATOM 689 C CA . ASN A 1 91 ? 17.268 -11.025 -13.779 1.00 96.75 91 ASN A CA 1
ATOM 690 C C . ASN A 1 91 ? 16.711 -9.873 -14.624 1.00 96.75 91 ASN A C 1
ATOM 692 O O . ASN A 1 91 ? 17.063 -8.709 -14.429 1.00 96.75 91 ASN A O 1
ATOM 696 N N . VAL A 1 92 ? 15.785 -10.204 -15.525 1.00 96.38 92 VAL A N 1
ATOM 697 C CA . VAL A 1 92 ? 15.022 -9.242 -16.323 1.00 96.38 92 VAL A CA 1
ATOM 698 C C . VAL A 1 92 ? 13.534 -9.582 -16.244 1.00 96.38 92 VAL A C 1
ATOM 700 O O . VAL A 1 92 ? 13.123 -10.692 -16.576 1.00 96.38 92 VAL A O 1
ATOM 703 N N . TYR A 1 93 ? 12.719 -8.615 -15.830 1.00 96.69 93 TYR A N 1
ATOM 704 C CA . TYR A 1 93 ? 11.261 -8.718 -15.806 1.00 96.69 93 TYR A CA 1
ATOM 705 C C . TYR A 1 93 ? 10.684 -7.976 -17.007 1.00 96.69 93 TYR A C 1
ATOM 707 O O . TYR A 1 93 ? 10.754 -6.751 -17.082 1.00 96.69 93 TYR A O 1
ATOM 715 N N . THR A 1 94 ? 10.138 -8.711 -17.969 1.00 95.88 94 THR A N 1
ATOM 716 C CA . THR A 1 94 ? 9.551 -8.125 -19.178 1.00 95.88 94 THR A CA 1
ATOM 717 C C . THR A 1 94 ? 8.097 -7.743 -18.931 1.00 95.88 94 THR A C 1
ATOM 719 O O . THR A 1 94 ? 7.340 -8.531 -18.362 1.00 95.88 94 THR A O 1
ATOM 722 N N . ALA A 1 95 ? 7.711 -6.544 -19.360 1.00 96.31 95 ALA A N 1
ATOM 723 C CA . ALA A 1 95 ? 6.321 -6.119 -19.344 1.00 96.31 95 ALA A CA 1
ATOM 724 C C . ALA A 1 95 ? 5.503 -6.838 -20.431 1.00 96.31 95 ALA A C 1
ATOM 726 O O . ALA A 1 95 ? 6.047 -7.343 -21.416 1.00 96.31 95 ALA A O 1
ATOM 727 N N . ASP A 1 96 ? 4.187 -6.887 -20.255 1.00 95.00 96 ASP A N 1
ATOM 728 C CA . ASP A 1 96 ? 3.274 -7.404 -21.271 1.00 95.00 96 ASP A CA 1
ATOM 729 C C . ASP A 1 96 ? 3.140 -6.449 -22.480 1.00 95.00 96 ASP A C 1
ATOM 731 O O . ASP A 1 96 ? 3.763 -5.388 -22.555 1.00 95.00 96 ASP A O 1
ATOM 735 N N . ALA A 1 97 ? 2.287 -6.814 -23.442 1.00 94.1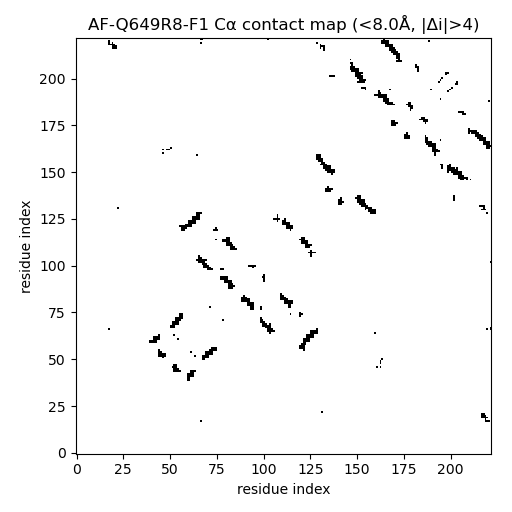9 97 ALA A N 1
ATOM 736 C CA . ALA A 1 97 ? 2.040 -6.006 -24.640 1.00 94.19 97 ALA A CA 1
ATOM 737 C C . ALA A 1 97 ? 1.398 -4.629 -24.359 1.00 94.19 97 ALA A C 1
ATOM 739 O O . ALA A 1 97 ? 1.385 -3.778 -25.244 1.00 94.19 97 ALA A O 1
ATOM 740 N N . ASN A 1 98 ? 0.870 -4.412 -23.152 1.00 93.88 98 ASN A N 1
ATOM 741 C CA . ASN A 1 98 ? 0.293 -3.148 -22.701 1.00 93.88 98 ASN A CA 1
ATOM 742 C C . ASN A 1 98 ? 1.263 -2.362 -21.805 1.00 93.88 98 ASN A C 1
ATOM 744 O O . ASN A 1 98 ? 0.848 -1.400 -21.158 1.00 93.88 98 ASN A O 1
ATOM 748 N N . ASN A 1 99 ? 2.539 -2.763 -21.755 1.00 95.56 99 ASN A N 1
ATOM 749 C CA . ASN A 1 99 ? 3.551 -2.215 -20.859 1.00 95.56 99 ASN A CA 1
ATOM 750 C C . ASN A 1 99 ? 3.161 -2.356 -19.380 1.00 95.56 99 ASN A C 1
ATOM 752 O O . ASN A 1 99 ? 3.276 -1.400 -18.613 1.00 95.56 99 ASN A O 1
ATOM 756 N N . ARG A 1 100 ? 2.700 -3.545 -18.978 1.00 95.38 100 ARG A N 1
ATOM 757 C CA . ARG A 1 100 ? 2.319 -3.848 -17.592 1.00 95.38 100 ARG A CA 1
ATOM 758 C C . ARG A 1 100 ? 3.139 -4.969 -16.986 1.00 95.38 100 ARG A C 1
ATOM 760 O O . ARG A 1 100 ? 3.495 -5.933 -17.663 1.00 95.38 100 ARG A O 1
ATOM 767 N N . ILE A 1 101 ? 3.377 -4.876 -15.683 1.00 95.38 101 ILE A N 1
ATOM 768 C CA . ILE A 1 101 ? 3.846 -5.995 -14.862 1.00 95.38 101 ILE A CA 1
ATOM 769 C C . ILE A 1 101 ? 2.876 -6.171 -13.703 1.00 95.38 101 ILE A C 1
ATOM 771 O O . ILE A 1 101 ? 2.559 -5.217 -13.006 1.00 95.38 101 ILE A O 1
ATOM 775 N N . TYR A 1 102 ? 2.423 -7.399 -13.487 1.00 92.00 102 TYR A N 1
ATOM 776 C CA . TYR A 1 102 ? 1.451 -7.719 -12.448 1.00 92.00 102 TYR A CA 1
ATOM 777 C C . TYR A 1 102 ? 2.123 -8.326 -11.225 1.00 92.00 102 TYR A C 1
ATOM 779 O O . TYR A 1 102 ? 3.072 -9.102 -11.369 1.00 92.00 102 TYR A O 1
ATOM 787 N N . ASN A 1 103 ? 1.567 -8.036 -10.047 1.00 89.00 103 ASN A N 1
ATOM 788 C CA . ASN A 1 103 ? 1.938 -8.650 -8.775 1.00 89.00 103 ASN A CA 1
ATOM 789 C C . ASN A 1 103 ? 3.460 -8.672 -8.548 1.00 89.00 103 ASN A C 1
ATOM 791 O O . ASN A 1 103 ? 4.087 -9.739 -8.499 1.00 89.00 103 ASN A O 1
ATOM 795 N N . VAL A 1 104 ? 4.061 -7.484 -8.449 1.00 90.88 104 VAL A N 1
ATOM 796 C CA . VAL A 1 104 ? 5.497 -7.325 -8.200 1.00 90.88 104 VAL A CA 1
ATOM 797 C C . VAL A 1 104 ? 5.895 -8.132 -6.968 1.00 90.88 104 VAL A C 1
ATOM 799 O O . VAL A 1 104 ? 5.444 -7.875 -5.862 1.00 90.88 104 VAL A O 1
ATOM 802 N N . ASN A 1 105 ? 6.770 -9.114 -7.142 1.00 91.81 105 ASN A N 1
ATOM 803 C CA . ASN A 1 105 ? 7.293 -9.931 -6.048 1.00 91.81 105 ASN A CA 1
ATOM 804 C C . ASN A 1 105 ? 8.809 -10.060 -6.190 1.00 91.81 105 ASN A C 1
ATOM 806 O O . ASN A 1 105 ? 9.368 -11.156 -6.274 1.00 91.81 105 ASN A O 1
ATOM 810 N N . TRP A 1 106 ? 9.453 -8.905 -6.329 1.00 93.12 106 TRP A N 1
ATOM 811 C CA . TRP A 1 106 ? 10.887 -8.792 -6.545 1.00 93.12 106 TRP A CA 1
ATOM 812 C C . TRP A 1 106 ? 11.631 -8.657 -5.210 1.00 93.12 106 TRP A C 1
ATOM 814 O O . TRP A 1 106 ? 11.054 -8.172 -4.235 1.00 93.12 106 TRP A O 1
ATOM 824 N N . PRO A 1 107 ? 12.905 -9.074 -5.133 1.00 92.50 107 PRO A N 1
ATOM 825 C CA . PRO A 1 107 ? 13.749 -8.813 -3.970 1.00 92.50 107 PRO A CA 1
ATOM 826 C C . PRO A 1 107 ? 13.800 -7.325 -3.593 1.00 92.50 107 PRO A C 1
ATOM 828 O O . PRO A 1 107 ? 13.949 -6.464 -4.452 1.00 92.50 107 PRO A O 1
ATOM 831 N N . THR A 1 108 ? 13.767 -7.008 -2.301 1.00 89.62 108 THR A N 1
ATOM 832 C CA . THR A 1 108 ? 13.891 -5.617 -1.817 1.00 89.62 108 THR A CA 1
ATOM 833 C C . THR A 1 108 ? 15.325 -5.078 -1.854 1.00 89.62 108 THR A C 1
ATOM 835 O O . THR A 1 108 ? 15.591 -3.960 -1.423 1.00 89.62 108 THR A O 1
ATOM 838 N N . THR A 1 109 ? 16.277 -5.873 -2.341 1.00 86.81 109 THR A N 1
ATOM 839 C CA . THR A 1 109 ? 17.694 -5.518 -2.437 1.00 86.81 109 THR A CA 1
ATOM 840 C C . THR A 1 109 ? 18.168 -5.517 -3.886 1.00 86.81 109 THR A C 1
ATOM 842 O O . THR A 1 109 ? 17.593 -6.172 -4.756 1.00 86.81 109 THR A O 1
ATOM 845 N N . GLY A 1 110 ? 19.261 -4.796 -4.136 1.00 87.31 110 GLY A N 1
ATOM 846 C CA . GLY A 1 110 ? 19.803 -4.587 -5.477 1.00 87.31 110 GLY A CA 1
ATOM 847 C C . GLY A 1 110 ? 19.240 -3.334 -6.143 1.00 87.31 110 GLY A C 1
ATOM 848 O O . GLY A 1 110 ? 18.487 -2.572 -5.537 1.00 87.31 110 GLY A O 1
ATOM 849 N N . ALA A 1 111 ? 19.654 -3.101 -7.384 1.00 90.44 111 ALA A N 1
ATOM 850 C CA . ALA A 1 111 ? 19.223 -1.951 -8.168 1.00 90.44 111 ALA A CA 1
ATOM 851 C C . ALA A 1 111 ? 18.292 -2.400 -9.294 1.00 90.44 111 ALA A C 1
ATOM 853 O O . ALA A 1 111 ? 18.568 -3.384 -9.977 1.00 90.44 111 ALA A O 1
ATOM 854 N N . TYR A 1 112 ? 17.203 -1.666 -9.496 1.00 95.19 112 TYR A N 1
ATOM 855 C CA . TYR A 1 112 ? 16.227 -1.948 -10.539 1.00 95.19 112 TYR A CA 1
ATOM 856 C C . TYR A 1 112 ? 16.206 -0.806 -11.542 1.00 95.19 112 TYR A C 1
ATOM 858 O O . TYR A 1 112 ? 16.075 0.357 -11.154 1.00 95.19 112 TYR A O 1
ATOM 866 N N . TYR A 1 113 ? 16.308 -1.141 -12.824 1.00 94.19 113 TYR A N 1
ATOM 867 C CA . TYR A 1 113 ? 16.264 -0.165 -13.907 1.00 94.19 113 TYR A CA 1
ATOM 868 C C . TYR A 1 113 ? 15.280 -0.594 -14.983 1.00 94.19 113 TYR A C 1
ATOM 870 O O . TYR A 1 113 ? 15.414 -1.669 -15.566 1.00 94.19 113 TYR A O 1
ATOM 878 N N . VAL A 1 114 ? 14.319 0.272 -15.280 1.00 94.31 114 VAL A N 1
ATOM 879 C CA . VAL A 1 114 ? 13.480 0.166 -16.473 1.00 94.31 114 VAL A CA 1
ATOM 880 C C . VAL A 1 114 ? 14.292 0.644 -17.667 1.00 94.31 114 VAL A C 1
ATOM 882 O O . VAL A 1 114 ? 14.935 1.689 -17.572 1.00 94.31 114 VAL A O 1
ATOM 885 N N . ALA A 1 115 ? 14.264 -0.105 -18.772 1.00 91.25 115 ALA A N 1
ATOM 886 C CA . ALA A 1 115 ? 14.982 0.235 -20.003 1.00 91.25 115 ALA A CA 1
ATOM 887 C C . ALA A 1 115 ? 16.473 0.552 -19.739 1.00 91.25 115 ALA A C 1
ATOM 889 O O . ALA A 1 115 ? 16.997 1.596 -20.131 1.00 91.25 115 ALA A O 1
ATOM 890 N N . TYR A 1 116 ? 17.148 -0.343 -19.012 1.00 90.44 116 TYR A N 1
ATOM 891 C CA . TYR A 1 116 ? 18.539 -0.174 -18.590 1.00 90.44 116 TYR A CA 1
ATOM 892 C C . TYR A 1 116 ? 19.484 0.138 -19.766 1.00 90.44 116 TYR A C 1
ATOM 894 O O . TYR A 1 116 ? 19.407 -0.509 -20.811 1.00 90.44 116 TYR A O 1
ATOM 902 N N . ASN A 1 117 ? 20.392 1.105 -19.579 1.00 87.06 117 ASN A N 1
ATOM 903 C CA . ASN A 1 117 ? 21.324 1.616 -20.598 1.00 87.06 117 ASN A CA 1
ATOM 904 C C . ASN A 1 117 ? 20.658 2.273 -21.823 1.00 87.06 117 ASN A C 1
ATOM 906 O O . ASN A 1 117 ? 21.253 2.332 -22.901 1.00 87.06 117 ASN A O 1
ATOM 910 N N . THR A 1 118 ? 19.444 2.802 -21.660 1.00 87.06 118 THR A N 1
ATOM 911 C CA . THR A 1 118 ? 18.772 3.625 -22.676 1.00 87.06 118 THR A CA 1
ATOM 912 C C . THR A 1 118 ? 18.631 5.079 -22.217 1.00 87.06 118 THR A C 1
ATOM 914 O O . THR A 1 118 ? 18.829 5.398 -21.044 1.00 87.06 118 THR A O 1
ATOM 917 N N . ALA A 1 119 ? 18.289 5.975 -23.149 1.00 85.81 119 ALA A N 1
ATOM 918 C CA . ALA A 1 119 ? 18.058 7.390 -22.846 1.00 85.81 119 ALA A CA 1
ATOM 919 C C . ALA A 1 119 ? 16.832 7.618 -21.941 1.00 85.81 119 ALA A C 1
ATOM 921 O O . ALA A 1 119 ? 16.823 8.571 -21.166 1.00 85.81 119 ALA A O 1
ATOM 922 N N . ASP A 1 120 ? 15.848 6.718 -22.003 1.00 87.50 120 ASP A N 1
ATOM 923 C CA . ASP A 1 120 ? 14.578 6.816 -21.276 1.00 87.50 120 ASP A CA 1
ATOM 924 C C . ASP A 1 120 ? 14.597 6.002 -19.969 1.00 87.50 120 ASP A C 1
ATOM 926 O O . ASP A 1 120 ? 13.543 5.674 -19.427 1.00 87.50 120 ASP A O 1
ATOM 930 N N . GLN A 1 121 ? 15.779 5.617 -19.467 1.00 89.75 121 GLN A N 1
ATOM 931 C CA . GLN A 1 121 ? 15.867 4.749 -18.293 1.00 89.75 121 GLN A CA 1
ATOM 932 C C . GLN A 1 121 ? 15.216 5.380 -17.052 1.00 89.75 121 GLN A C 1
ATOM 934 O O . GLN A 1 121 ? 15.324 6.584 -16.812 1.00 89.75 121 GLN A O 1
ATOM 939 N N . ALA A 1 122 ? 14.624 4.539 -16.207 1.00 90.94 122 ALA A N 1
ATOM 940 C CA . ALA A 1 122 ? 14.113 4.937 -14.898 1.00 90.94 122 ALA A CA 1
ATOM 941 C C . ALA A 1 122 ? 14.625 3.988 -13.816 1.00 90.94 122 ALA A C 1
ATOM 943 O O . ALA A 1 122 ? 14.715 2.780 -14.036 1.00 90.94 122 ALA A O 1
ATOM 944 N N . GLN A 1 123 ? 14.945 4.522 -12.639 1.00 92.88 123 GLN A N 1
ATOM 945 C CA . GLN A 1 123 ? 15.357 3.715 -11.493 1.00 92.88 123 GLN A CA 1
ATOM 946 C C . GLN A 1 123 ? 14.151 3.380 -10.612 1.00 92.88 123 GLN A C 1
ATOM 948 O O . GLN A 1 123 ? 13.332 4.258 -10.336 1.00 92.88 123 GLN A O 1
ATOM 953 N N . LEU A 1 124 ? 14.070 2.137 -10.133 1.00 91.75 124 LEU A N 1
ATOM 954 C CA . LEU A 1 124 ? 13.058 1.700 -9.170 1.00 91.75 124 LEU A CA 1
ATOM 955 C C . LEU A 1 124 ? 13.692 1.352 -7.819 1.00 91.75 124 LEU A C 1
ATOM 957 O O . LEU A 1 124 ? 14.793 0.801 -7.760 1.00 91.75 124 LEU A O 1
ATOM 961 N N . SER A 1 125 ? 12.964 1.646 -6.744 1.00 90.00 125 SER A N 1
ATOM 962 C CA . SER A 1 125 ? 13.236 1.148 -5.392 1.00 90.00 125 SER A CA 1
ATOM 963 C C . SER A 1 125 ? 12.095 0.230 -4.975 1.00 90.00 125 SER A C 1
ATOM 965 O O . SER A 1 125 ? 10.943 0.662 -4.974 1.00 90.00 125 SER A O 1
ATOM 967 N N . VAL A 1 126 ? 12.408 -1.026 -4.652 1.00 89.50 126 VAL A N 1
ATOM 968 C CA . VAL A 1 126 ? 11.416 -2.040 -4.270 1.00 89.50 126 VAL A CA 1
ATOM 969 C C . VAL A 1 126 ? 11.370 -2.160 -2.753 1.00 89.50 126 VAL A C 1
ATOM 971 O O . VAL A 1 126 ? 12.377 -2.481 -2.125 1.00 89.50 126 VAL A O 1
ATOM 974 N N . GLU A 1 127 ? 10.196 -1.955 -2.166 1.00 88.81 127 GLU A N 1
ATOM 975 C CA . GLU A 1 127 ? 9.977 -2.031 -0.720 1.00 88.81 127 GLU A CA 1
ATOM 976 C C . GLU A 1 127 ? 8.854 -3.019 -0.372 1.00 88.81 127 GLU A C 1
ATOM 978 O O . GLU A 1 127 ? 7.988 -3.332 -1.191 1.00 88.81 127 GLU A O 1
ATOM 983 N N . GLU A 1 128 ? 8.858 -3.531 0.861 1.00 87.00 128 GLU A N 1
ATOM 984 C CA . GLU A 1 128 ? 7.673 -4.213 1.389 1.00 87.00 128 GLU A CA 1
ATOM 985 C C . GLU A 1 128 ? 6.590 -3.175 1.734 1.00 87.00 128 GLU A C 1
ATOM 987 O O . GLU A 1 128 ? 6.924 -2.081 2.200 1.00 87.00 128 GLU A O 1
ATOM 992 N N . PRO A 1 129 ? 5.299 -3.494 1.544 1.00 87.50 129 PRO A N 1
ATOM 993 C CA . PRO A 1 129 ? 4.225 -2.645 2.034 1.00 87.50 129 PRO A CA 1
ATOM 994 C C . PRO A 1 129 ? 4.221 -2.625 3.566 1.00 87.50 129 PRO A C 1
ATOM 996 O O . PRO A 1 129 ? 4.322 -3.665 4.224 1.00 87.50 129 PRO A O 1
ATOM 999 N N . GLU A 1 130 ? 4.070 -1.435 4.133 1.00 87.50 130 GLU A N 1
ATOM 1000 C CA . GLU A 1 130 ? 4.063 -1.182 5.566 1.00 87.50 130 GLU A CA 1
ATOM 1001 C C . GLU A 1 130 ? 2.743 -0.513 5.954 1.00 87.50 130 GLU A C 1
ATOM 1003 O O . GLU A 1 130 ? 2.430 0.585 5.496 1.00 87.50 130 GLU A O 1
ATOM 1008 N N . ILE A 1 131 ? 1.969 -1.180 6.816 1.00 86.38 131 ILE A N 1
ATOM 1009 C CA . ILE A 1 131 ? 0.719 -0.647 7.375 1.00 86.38 131 ILE A CA 1
ATOM 1010 C C . ILE A 1 131 ? 0.836 -0.610 8.902 1.00 86.38 131 ILE A C 1
ATOM 1012 O O . ILE A 1 131 ? 0.268 -1.463 9.595 1.00 86.38 131 ILE A O 1
ATOM 1016 N N . PRO A 1 132 ? 1.630 0.323 9.459 1.00 87.38 132 PRO A N 1
ATOM 1017 C CA . PRO A 1 132 ? 1.728 0.473 10.898 1.00 87.38 132 PRO A CA 1
ATOM 1018 C C . PRO A 1 132 ? 0.407 1.042 11.421 1.00 87.38 132 PRO A C 1
ATOM 1020 O O . PRO A 1 132 ? -0.058 2.084 10.969 1.00 87.38 132 PRO A O 1
ATOM 1023 N N . LEU A 1 133 ? -0.200 0.347 12.382 1.00 87.81 133 LEU A N 1
ATOM 1024 C CA . LEU A 1 133 ? -1.436 0.784 13.026 1.00 87.81 133 LEU A CA 1
ATOM 1025 C C . LEU A 1 133 ? -1.167 1.086 14.495 1.00 87.81 133 LEU A C 1
ATOM 1027 O O . LEU A 1 133 ? -0.596 0.259 15.211 1.00 87.81 133 LEU A O 1
ATOM 1031 N N . LYS A 1 134 ? -1.630 2.243 14.965 1.00 89.44 134 LYS A N 1
ATOM 1032 C CA . LYS A 1 134 ? -1.709 2.550 16.397 1.00 89.44 134 LYS A CA 1
ATOM 1033 C C . LYS A 1 134 ? -3.143 2.857 16.782 1.00 89.44 134 LYS A C 1
ATOM 1035 O O . LYS A 1 134 ? -3.879 3.481 16.028 1.00 89.44 134 LYS A O 1
ATOM 1040 N N . LEU A 1 135 ? -3.533 2.437 17.977 1.00 89.00 135 LEU A N 1
ATOM 1041 C CA . LEU A 1 135 ? -4.831 2.779 18.540 1.00 89.00 135 LEU A CA 1
ATOM 1042 C C . LEU A 1 135 ? -4.691 4.028 19.398 1.00 89.00 135 LEU A C 1
ATOM 1044 O O . LEU A 1 135 ? -3.810 4.083 20.260 1.00 89.00 135 LEU A O 1
ATOM 1048 N N . LYS A 1 136 ? -5.575 5.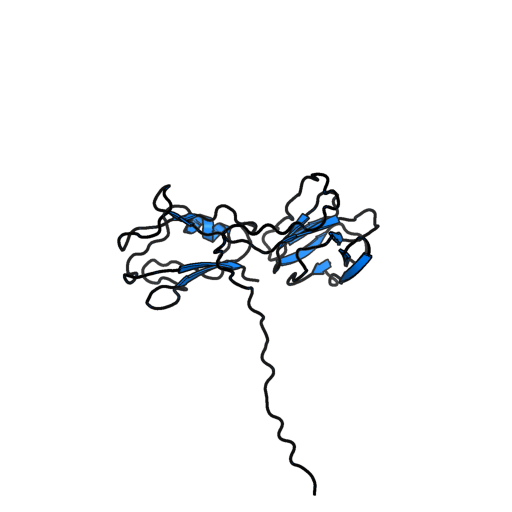005 19.191 1.00 88.56 136 LYS A N 1
ATOM 1049 C CA . LYS A 1 136 ? -5.606 6.249 19.963 1.00 88.56 136 LYS A CA 1
ATOM 1050 C C . LYS A 1 136 ? -6.991 6.573 20.501 1.00 88.56 136 LYS A C 1
ATOM 1052 O O . LYS A 1 136 ? -7.996 6.308 19.853 1.00 88.56 136 LYS A O 1
ATOM 1057 N N . VAL A 1 137 ? -7.035 7.226 21.661 1.00 84.88 137 VAL A N 1
ATOM 1058 C CA . VAL A 1 137 ? -8.214 7.969 22.133 1.00 84.88 137 VAL A CA 1
ATOM 1059 C C . VAL A 1 137 ? -7.821 9.435 22.231 1.00 84.88 137 VAL A C 1
ATOM 1061 O O . VAL A 1 137 ? -6.960 9.818 23.032 1.00 84.88 137 VAL A O 1
ATOM 1064 N N . GLY A 1 138 ? -8.410 10.260 21.363 1.00 84.12 138 GLY A N 1
ATOM 1065 C CA . GLY A 1 138 ? -7.906 11.612 21.136 1.00 84.12 138 GLY A CA 1
ATOM 1066 C C . GLY A 1 138 ? -6.468 11.559 20.613 1.00 84.12 138 GLY A C 1
ATOM 1067 O O . GLY A 1 138 ? -6.206 10.973 19.570 1.00 84.12 138 GLY A O 1
ATOM 1068 N N . THR A 1 139 ? -5.519 12.148 21.342 1.00 85.06 139 THR A N 1
ATOM 1069 C CA . THR A 1 139 ? -4.100 12.196 20.938 1.00 85.06 139 THR A CA 1
ATOM 1070 C C . THR A 1 139 ? -3.221 11.137 21.602 1.00 85.06 139 THR A C 1
ATOM 1072 O O . THR A 1 139 ? -2.018 11.104 21.347 1.00 85.06 13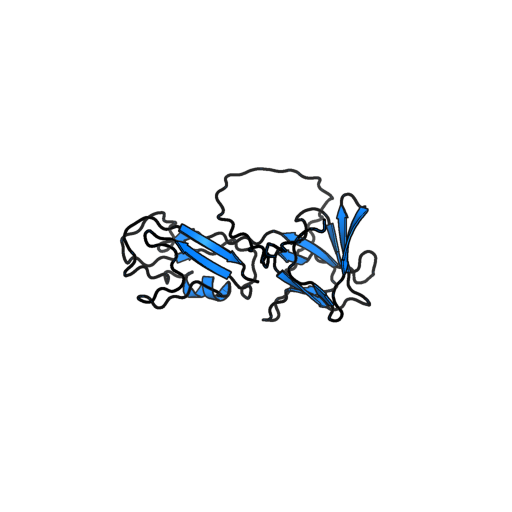9 THR A O 1
ATOM 1075 N N . LYS A 1 140 ? -3.783 10.295 22.478 1.00 86.50 140 LYS A N 1
ATOM 1076 C CA . LYS A 1 140 ? -3.012 9.354 23.299 1.00 86.50 140 LYS A CA 1
ATOM 1077 C C . LYS A 1 140 ? -3.081 7.946 22.739 1.00 86.50 140 LYS A C 1
ATOM 1079 O O . LYS A 1 140 ? -4.181 7.445 22.527 1.00 86.50 140 LYS A O 1
ATOM 1084 N N . ASP A 1 141 ? -1.920 7.314 22.598 1.00 89.44 141 ASP A N 1
ATOM 1085 C CA . ASP A 1 141 ? -1.810 5.888 22.297 1.00 89.44 141 ASP A CA 1
ATOM 1086 C C . ASP A 1 141 ? -2.409 5.066 23.446 1.00 89.44 141 ASP A C 1
ATOM 1088 O O . ASP A 1 141 ? -2.206 5.373 24.626 1.00 89.44 141 ASP A O 1
ATOM 1092 N N . ILE A 1 142 ? -3.156 4.024 23.097 1.00 84.19 142 ILE A N 1
ATOM 1093 C CA . ILE A 1 142 ? -3.881 3.186 24.052 1.00 84.19 142 ILE A CA 1
ATOM 1094 C C . ILE A 1 142 ? -3.572 1.702 23.851 1.00 84.19 142 ILE A C 1
ATOM 1096 O O . ILE A 1 142 ? -3.354 1.222 22.743 1.00 84.19 142 ILE A O 1
ATOM 1100 N N . SER A 1 143 ? -3.608 0.958 24.953 1.00 83.12 143 SER A N 1
ATOM 1101 C CA . SER A 1 143 ? -3.577 -0.511 24.976 1.00 83.12 143 SER A CA 1
ATOM 1102 C C . SER A 1 143 ? -4.829 -1.119 25.619 1.00 83.12 143 SER A C 1
ATOM 1104 O O . SER A 1 143 ? -4.993 -2.335 25.633 1.00 83.12 143 SER A O 1
ATOM 1106 N N . SER A 1 144 ? -5.712 -0.277 26.165 1.00 77.50 144 SER A N 1
ATOM 1107 C CA . SER A 1 144 ? -7.000 -0.662 26.741 1.00 77.50 144 SER A CA 1
ATOM 1108 C C . SER A 1 144 ? -7.962 0.525 26.728 1.00 77.50 144 SER A C 1
ATOM 1110 O O . SER A 1 144 ? -7.534 1.680 26.770 1.00 77.50 144 SER A O 1
ATOM 1112 N N . ILE A 1 145 ? -9.258 0.224 26.676 1.00 83.00 145 ILE A N 1
ATOM 1113 C CA . ILE A 1 145 ? -10.360 1.188 26.744 1.00 83.00 145 ILE A CA 1
ATOM 1114 C C . ILE A 1 145 ? -11.504 0.609 27.569 1.00 83.00 145 ILE A C 1
ATOM 1116 O O . ILE A 1 145 ? -11.605 -0.607 27.745 1.00 83.00 145 ILE A O 1
ATOM 1120 N N . ALA A 1 146 ? -12.388 1.480 28.049 1.00 76.69 146 ALA A N 1
ATOM 1121 C CA . ALA A 1 146 ? -13.702 1.037 28.487 1.00 76.69 146 ALA A CA 1
ATOM 1122 C C . ALA A 1 146 ? -14.505 0.536 27.273 1.00 76.69 146 ALA A C 1
ATOM 1124 O O . ALA A 1 146 ? -14.342 1.040 26.161 1.00 76.69 146 ALA A O 1
ATOM 1125 N N . ALA A 1 147 ? -15.384 -0.443 27.485 1.00 73.19 147 ALA A N 1
ATOM 1126 C CA . ALA A 1 147 ? -16.282 -0.911 26.433 1.00 73.19 147 ALA A CA 1
ATOM 1127 C C . ALA A 1 147 ? -17.121 0.252 25.874 1.00 73.19 147 ALA A C 1
ATOM 1129 O O . ALA A 1 147 ? -17.504 1.153 26.623 1.00 73.19 147 ALA A O 1
ATOM 1130 N N . SER A 1 148 ? -17.441 0.206 24.578 1.00 74.88 148 SER A N 1
ATOM 1131 C CA . SER A 1 148 ? -18.192 1.261 23.871 1.00 74.88 148 SER A CA 1
ATOM 1132 C C . SER A 1 148 ? -17.485 2.625 23.835 1.00 74.88 148 SER A C 1
ATOM 1134 O O . SER A 1 148 ? -18.130 3.659 23.703 1.00 74.88 148 SER A O 1
ATOM 1136 N N . THR A 1 149 ? -16.158 2.647 23.983 1.00 79.81 149 THR A N 1
ATOM 1137 C CA . THR A 1 149 ? -15.351 3.845 23.721 1.00 79.81 149 THR A CA 1
ATOM 1138 C C . THR A 1 149 ? -14.903 3.829 22.267 1.00 79.81 149 THR A C 1
ATOM 1140 O O . THR A 1 149 ? -14.295 2.850 21.828 1.00 79.81 149 THR A O 1
ATOM 1143 N N . SER A 1 150 ? -15.182 4.902 21.529 1.00 85.12 150 SER A N 1
ATOM 1144 C CA . SER A 1 150 ? -14.704 5.056 20.154 1.00 85.12 150 SER A CA 1
ATOM 1145 C C . SER A 1 150 ? -13.189 5.255 20.127 1.00 85.12 150 SER A C 1
ATOM 1147 O O . SER A 1 150 ? -12.604 5.899 21.005 1.00 85.12 150 SER A O 1
ATOM 1149 N N . VAL A 1 151 ? -12.547 4.687 19.111 1.00 89.00 151 VAL A N 1
ATOM 1150 C CA . VAL A 1 151 ? -11.089 4.670 18.954 1.00 89.00 151 VAL A CA 1
ATOM 1151 C C . VAL A 1 151 ? -10.702 5.275 17.607 1.00 89.00 151 VAL A C 1
ATOM 1153 O O . VAL A 1 151 ? -11.469 5.279 16.647 1.00 89.00 151 VAL A O 1
ATOM 1156 N N . THR A 1 152 ? -9.492 5.811 17.542 1.00 90.69 152 THR A N 1
ATOM 1157 C CA . THR A 1 152 ? -8.812 6.190 16.306 1.00 90.69 152 THR A CA 1
ATOM 1158 C C . THR A 1 152 ? -7.825 5.101 15.905 1.00 90.69 152 THR A C 1
ATOM 1160 O O . THR A 1 152 ? -6.997 4.690 16.720 1.00 90.69 152 THR A O 1
ATOM 1163 N N . ILE A 1 153 ? -7.872 4.689 14.642 1.00 90.00 153 ILE A N 1
ATOM 1164 C CA . ILE A 1 153 ? -6.799 3.961 13.971 1.00 90.00 153 ILE A CA 1
ATOM 1165 C C . ILE A 1 153 ? -5.854 5.010 13.384 1.00 90.00 153 ILE A C 1
ATOM 1167 O O . ILE A 1 153 ? -6.152 5.634 12.372 1.00 90.00 153 ILE A O 1
ATOM 1171 N N . ASP A 1 154 ? -4.727 5.241 14.045 1.00 90.00 154 ASP A N 1
ATOM 1172 C CA . ASP A 1 154 ? -3.656 6.068 13.503 1.00 90.00 154 ASP A CA 1
ATOM 1173 C C . ASP A 1 154 ? -2.889 5.263 12.459 1.00 90.00 154 ASP A C 1
ATOM 1175 O O . ASP A 1 154 ? -2.270 4.239 12.768 1.00 90.00 154 ASP A O 1
ATOM 1179 N N . THR A 1 155 ? -2.978 5.752 11.229 1.00 87.69 155 THR A N 1
ATOM 1180 C CA . THR A 1 155 ? -2.398 5.177 10.019 1.00 87.69 155 THR A CA 1
ATOM 1181 C C . THR A 1 155 ? -1.088 5.869 9.616 1.00 87.69 155 THR A C 1
ATOM 1183 O O . THR A 1 155 ? -0.549 5.644 8.532 1.00 87.69 155 THR A O 1
ATOM 1186 N N . GLY A 1 156 ? -0.548 6.743 10.472 1.00 86.00 156 GLY A N 1
ATOM 1187 C CA . GLY A 1 156 ? 0.701 7.446 10.214 1.00 86.00 156 GLY A CA 1
ATOM 1188 C C . GLY A 1 156 ? 1.877 6.491 9.997 1.00 86.00 156 GLY A C 1
ATOM 1189 O O . GLY A 1 156 ? 2.136 5.606 10.810 1.00 86.00 156 GLY A O 1
ATOM 1190 N N . GLY A 1 157 ? 2.632 6.725 8.920 1.00 84.75 157 GLY A N 1
ATOM 1191 C CA . GLY A 1 157 ? 3.805 5.926 8.554 1.00 84.75 157 GLY A CA 1
ATOM 1192 C C . GLY A 1 157 ? 3.547 4.856 7.492 1.00 84.75 157 GLY A C 1
ATOM 1193 O O . GLY A 1 157 ? 4.486 4.155 7.136 1.00 84.75 157 GLY A O 1
ATOM 1194 N N . MET A 1 158 ? 2.323 4.743 6.962 1.00 86.88 158 MET A N 1
ATOM 1195 C CA . MET A 1 158 ? 2.068 3.910 5.783 1.00 86.88 158 MET A CA 1
ATOM 1196 C C . MET A 1 158 ? 2.907 4.364 4.588 1.00 86.88 158 MET A C 1
ATOM 1198 O O . MET A 1 158 ? 3.029 5.563 4.326 1.00 86.88 158 MET A O 1
ATOM 1202 N N . ASN A 1 159 ? 3.446 3.401 3.842 1.00 86.06 159 ASN A N 1
ATOM 1203 C CA . ASN A 1 159 ? 4.132 3.661 2.574 1.00 86.06 159 ASN A CA 1
ATOM 1204 C C . ASN A 1 159 ? 3.260 3.379 1.336 1.00 86.06 159 ASN A C 1
ATOM 1206 O O . ASN A 1 159 ? 3.778 3.473 0.225 1.00 86.06 159 ASN A O 1
ATOM 1210 N N . LEU A 1 160 ? 1.974 3.065 1.535 1.00 85.12 160 LEU A N 1
ATOM 1211 C CA . LEU A 1 160 ? 0.970 2.846 0.492 1.00 85.12 160 LEU A CA 1
ATOM 1212 C C . LEU A 1 160 ? 0.316 4.159 0.040 1.00 85.12 160 LEU A C 1
ATOM 1214 O O . LEU A 1 160 ? 0.255 5.134 0.796 1.00 85.12 160 LEU A O 1
ATOM 1218 N N . PHE A 1 161 ? -0.203 4.161 -1.184 1.00 82.06 161 PHE A N 1
ATOM 1219 C CA . PHE A 1 161 ? -0.985 5.260 -1.733 1.00 82.06 161 PHE A CA 1
ATOM 1220 C C . PHE A 1 161 ? -2.407 5.280 -1.179 1.00 82.06 161 PHE A C 1
ATOM 1222 O O . PHE A 1 161 ? -2.930 4.226 -0.825 1.00 82.06 161 PHE A O 1
ATOM 1229 N N . PRO A 1 162 ? -3.067 6.453 -1.138 1.00 84.69 162 PRO A N 1
ATOM 1230 C CA . PRO A 1 162 ? -4.460 6.564 -0.714 1.00 84.69 162 PRO A CA 1
ATOM 1231 C C . PRO A 1 162 ? -5.418 5.634 -1.474 1.00 84.69 162 PRO A C 1
ATOM 1233 O O . PRO A 1 162 ? -6.409 5.203 -0.898 1.00 84.69 162 PRO A O 1
ATOM 1236 N N . GLU A 1 163 ? -5.128 5.319 -2.735 1.00 81.00 163 GLU A N 1
ATOM 1237 C CA . GLU A 1 163 ? -5.961 4.473 -3.594 1.00 81.00 163 GLU A CA 1
ATOM 1238 C C . GLU A 1 163 ? -5.669 2.972 -3.448 1.00 81.00 163 GLU A C 1
ATOM 1240 O O . GLU A 1 163 ? -6.490 2.162 -3.877 1.00 81.00 163 GLU A O 1
ATOM 1245 N N . ASP A 1 164 ? -4.539 2.588 -2.838 1.00 81.44 164 ASP A N 1
ATOM 1246 C CA . ASP A 1 164 ? -4.212 1.176 -2.623 1.00 81.44 164 ASP A CA 1
ATOM 1247 C C . ASP A 1 164 ? -5.275 0.530 -1.719 1.00 81.44 164 ASP A C 1
ATOM 1249 O O . ASP A 1 164 ? -5.714 1.119 -0.723 1.00 81.44 164 ASP A O 1
ATOM 1253 N N . GLN A 1 165 ? -5.676 -0.696 -2.052 1.00 85.06 165 GLN A N 1
ATOM 1254 C CA . GLN A 1 165 ? -6.658 -1.442 -1.272 1.00 85.06 165 GLN A CA 1
ATOM 1255 C C . GLN A 1 165 ? -6.000 -2.192 -0.109 1.00 85.06 165 GLN A C 1
ATOM 1257 O O . GLN A 1 165 ? -4.896 -2.742 -0.214 1.00 85.06 165 GLN A O 1
ATOM 1262 N N . VAL A 1 166 ? -6.696 -2.215 1.024 1.00 88.69 166 VAL A N 1
ATOM 1263 C CA . VAL A 1 166 ? -6.273 -2.862 2.259 1.00 88.69 166 VAL A CA 1
ATOM 1264 C C . VAL A 1 166 ? -7.453 -3.505 2.994 1.00 88.69 166 VAL A C 1
ATOM 1266 O O . VAL A 1 166 ? -8.587 -3.035 2.953 1.00 88.69 166 VAL A O 1
ATOM 1269 N N . ASP A 1 167 ? -7.157 -4.544 3.770 1.00 91.00 167 ASP A N 1
ATOM 1270 C CA . ASP A 1 167 ? -8.016 -5.050 4.836 1.00 91.00 167 ASP A CA 1
ATOM 1271 C C . ASP A 1 167 ? -7.518 -4.527 6.192 1.00 91.00 167 ASP A C 1
ATOM 1273 O O . ASP A 1 167 ? -6.337 -4.663 6.537 1.00 91.00 167 ASP A O 1
ATOM 1277 N N . LEU A 1 168 ? -8.432 -4.026 7.024 1.00 92.19 168 LEU A N 1
ATOM 1278 C CA . LEU A 1 168 ? -8.220 -3.858 8.459 1.00 92.19 168 LEU A CA 1
ATOM 1279 C C . LEU A 1 168 ? -8.644 -5.144 9.186 1.00 92.19 168 LEU A C 1
ATOM 1281 O O . LEU A 1 168 ? -9.797 -5.366 9.538 1.00 92.19 168 LEU A O 1
ATOM 1285 N N . VAL A 1 169 ? -7.697 -6.031 9.464 1.00 92.12 169 VAL A N 1
ATOM 1286 C CA . VAL A 1 169 ? -7.979 -7.290 10.158 1.00 92.12 169 VAL A CA 1
ATOM 1287 C C . VAL A 1 169 ? -8.092 -7.059 11.662 1.00 92.12 169 VAL A C 1
ATOM 1289 O O . VAL A 1 169 ? -7.086 -6.873 12.350 1.00 92.12 169 VAL A O 1
ATOM 1292 N N . ILE A 1 170 ? -9.318 -7.153 12.179 1.00 91.06 170 ILE A N 1
ATOM 1293 C CA . ILE A 1 170 ? -9.629 -7.070 13.611 1.00 91.06 170 ILE A CA 1
ATOM 1294 C C . ILE A 1 170 ? -9.980 -8.465 14.129 1.00 91.06 170 ILE A C 1
ATOM 1296 O O . ILE A 1 170 ? -10.912 -9.100 13.635 1.00 91.06 170 ILE A O 1
ATOM 1300 N N . LYS A 1 171 ? -9.248 -8.967 15.127 1.00 89.44 171 LYS A N 1
ATOM 1301 C CA . LYS A 1 171 ? -9.538 -10.258 15.779 1.00 89.44 171 LYS A CA 1
ATOM 1302 C C . LYS A 1 171 ? -9.765 -10.061 17.265 1.00 89.44 171 LYS A C 1
ATOM 1304 O O . LYS A 1 171 ? -8.842 -9.639 17.958 1.00 89.44 171 LYS A O 1
ATOM 1309 N N . GLY A 1 172 ? -10.966 -10.393 17.721 1.00 88.56 172 GLY A N 1
ATOM 1310 C CA . GLY A 1 172 ? -11.378 -10.366 19.120 1.00 88.56 172 GLY A CA 1
ATOM 1311 C C . GLY A 1 172 ? -11.578 -11.760 19.720 1.00 88.56 172 GLY A C 1
ATOM 1312 O O . GLY A 1 172 ? -11.245 -12.766 19.084 1.00 88.56 172 GLY A O 1
ATOM 1313 N N . PRO A 1 173 ? -12.173 -11.833 20.925 1.00 88.25 173 PRO A N 1
ATOM 1314 C CA . PRO A 1 173 ? -12.490 -13.090 21.609 1.00 88.25 173 PRO A CA 1
ATOM 1315 C C . PRO A 1 173 ? -13.381 -14.032 20.790 1.00 88.25 173 PRO A C 1
ATOM 1317 O O . PRO A 1 173 ? -13.198 -15.24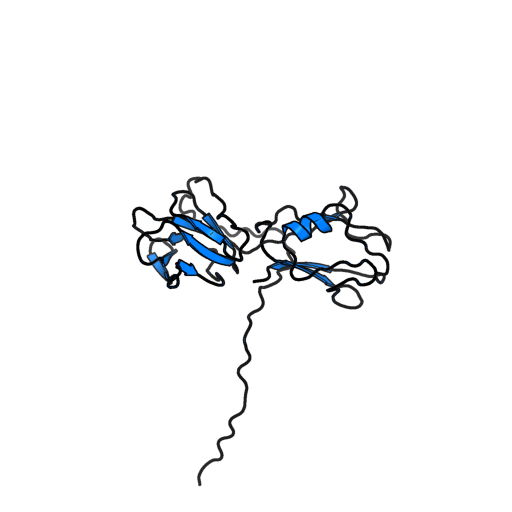6 20.839 1.00 88.25 173 PRO A O 1
ATOM 1320 N N . ASP A 1 174 ? -14.293 -13.468 19.996 1.00 90.38 174 ASP A N 1
ATOM 1321 C CA . ASP A 1 174 ? -15.263 -14.218 19.187 1.00 90.38 174 ASP A CA 1
ATOM 1322 C C . ASP A 1 174 ? -14.751 -14.539 17.769 1.00 90.38 174 ASP A C 1
ATOM 1324 O O . ASP A 1 174 ? -15.469 -15.111 16.948 1.00 90.38 174 ASP A O 1
ATOM 1328 N N . GLY A 1 175 ? -13.496 -14.190 17.466 1.00 91.00 175 GLY A N 1
ATOM 1329 C CA . GLY A 1 175 ? -12.876 -14.380 16.157 1.00 91.00 175 GLY A CA 1
ATOM 1330 C C . GLY A 1 175 ? -12.688 -13.078 15.377 1.00 91.00 175 GLY A C 1
ATOM 1331 O O . GLY A 1 175 ? -12.563 -11.996 15.949 1.00 91.00 175 GLY A O 1
ATOM 1332 N N . GLN A 1 176 ? -12.574 -13.193 14.050 1.00 92.81 176 GLN A N 1
ATOM 1333 C CA . GLN A 1 176 ? -12.342 -12.042 13.176 1.00 92.81 176 GLN A CA 1
ATOM 1334 C C . GLN A 1 176 ? -13.643 -11.284 12.899 1.00 92.81 176 GLN A C 1
ATOM 1336 O O . GLN A 1 176 ? -14.625 -11.884 12.464 1.00 92.81 176 GLN A O 1
ATOM 1341 N N . ILE A 1 177 ? -13.601 -9.962 13.047 1.00 90.06 177 ILE A N 1
ATOM 1342 C CA . ILE A 1 177 ? -14.673 -9.054 12.643 1.00 90.06 177 ILE A CA 1
ATOM 1343 C C . ILE A 1 177 ? -14.329 -8.549 11.242 1.00 90.06 177 ILE A C 1
ATOM 1345 O O . ILE A 1 177 ? -13.348 -7.833 11.064 1.00 90.06 177 ILE A O 1
ATOM 1349 N N . LYS A 1 178 ? -15.093 -8.980 10.236 1.00 88.81 178 LYS A N 1
ATOM 1350 C CA . LYS A 1 178 ? -14.959 -8.473 8.857 1.00 88.81 178 LYS A CA 1
ATOM 1351 C C . LYS A 1 178 ? -15.900 -7.306 8.586 1.00 88.81 178 LYS A C 1
ATOM 1353 O O . LYS A 1 178 ? -15.511 -6.339 7.956 1.00 88.81 178 LYS A O 1
ATOM 1358 N N . TYR A 1 179 ? -17.115 -7.416 9.114 1.00 91.44 179 TYR A N 1
ATOM 1359 C CA . TYR A 1 179 ? -18.142 -6.391 9.075 1.00 91.44 179 TYR A CA 1
ATOM 1360 C C . TYR A 1 179 ? -18.788 -6.309 10.456 1.00 91.44 179 TYR A C 1
ATOM 1362 O O . TYR A 1 179 ? -19.211 -7.334 11.004 1.00 91.44 179 TYR A O 1
ATOM 1370 N N . ASP A 1 180 ? -18.853 -5.108 11.018 1.00 90.00 180 ASP A N 1
ATOM 1371 C CA . ASP A 1 180 ? -19.583 -4.839 12.251 1.00 90.00 180 ASP A CA 1
ATOM 1372 C C . ASP A 1 180 ? -21.020 -4.434 11.913 1.00 90.00 180 ASP A C 1
ATOM 1374 O O . ASP A 1 180 ? -21.285 -3.318 11.472 1.00 90.00 180 ASP A O 1
ATOM 1378 N N . VAL A 1 181 ? -21.966 -5.345 12.142 1.00 90.62 181 VAL A N 1
ATOM 1379 C CA . VAL A 1 181 ? -23.394 -5.115 11.867 1.00 90.62 181 VAL A CA 1
ATOM 1380 C C . VAL A 1 181 ? -23.997 -4.057 12.797 1.00 90.62 181 VAL A C 1
ATOM 1382 O O . VAL A 1 181 ? -24.897 -3.325 12.383 1.00 90.62 181 VAL A O 1
ATOM 1385 N N . VAL A 1 182 ? -23.533 -3.980 14.048 1.00 91.19 182 VAL A N 1
ATOM 1386 C CA . VAL A 1 182 ? -24.085 -3.075 15.068 1.00 91.19 182 VAL A CA 1
ATOM 1387 C C . VAL A 1 182 ? -23.707 -1.638 14.736 1.00 91.19 182 VAL A C 1
ATOM 1389 O O . VAL A 1 182 ? -24.570 -0.760 14.727 1.00 91.19 182 VAL A O 1
ATOM 1392 N N . ASN A 1 183 ? -22.436 -1.425 14.400 1.00 91.06 183 ASN A N 1
ATOM 1393 C CA . ASN A 1 183 ? -21.892 -0.101 14.109 1.00 91.06 183 ASN A CA 1
ATOM 1394 C C . ASN A 1 183 ? -21.881 0.238 12.607 1.00 91.06 183 ASN A C 1
ATOM 1396 O O . ASN A 1 183 ? -21.604 1.375 12.237 1.00 91.06 183 ASN A O 1
ATOM 1400 N N . LYS A 1 184 ? -22.247 -0.721 11.744 1.00 94.12 184 LYS A N 1
ATOM 1401 C CA . LYS A 1 184 ? -22.262 -0.624 10.273 1.00 94.12 184 LYS A CA 1
ATOM 1402 C C . LYS A 1 184 ? -20.898 -0.257 9.681 1.00 94.12 184 LYS A C 1
ATOM 1404 O O . LYS A 1 184 ? -20.819 0.600 8.804 1.00 94.12 184 LYS A O 1
ATOM 1409 N N . GLN A 1 185 ? -19.843 -0.906 10.158 1.00 92.38 185 GLN A N 1
ATOM 1410 C CA . GLN A 1 185 ? -18.462 -0.634 9.749 1.00 92.38 185 GLN A CA 1
ATOM 1411 C C . GLN A 1 185 ? -17.906 -1.787 8.918 1.00 92.38 185 GLN A C 1
ATOM 1413 O O . GLN A 1 185 ? -18.063 -2.950 9.296 1.00 92.38 185 GLN A O 1
ATOM 1418 N N . ASP A 1 186 ? -17.266 -1.456 7.798 1.00 93.56 186 ASP A N 1
ATOM 1419 C CA . ASP A 1 186 ? -16.608 -2.420 6.915 1.00 93.56 186 ASP A CA 1
ATOM 1420 C C . ASP A 1 186 ? -15.089 -2.346 7.070 1.00 93.56 186 ASP A C 1
ATOM 1422 O O . ASP A 1 186 ? -14.505 -1.262 7.144 1.00 93.56 186 ASP A O 1
ATOM 1426 N N . PHE A 1 187 ? -14.449 -3.505 7.145 1.00 92.94 187 PHE A N 1
ATOM 1427 C CA . PHE A 1 187 ? -13.018 -3.622 7.392 1.00 92.94 187 PHE A CA 1
ATOM 1428 C C . PHE A 1 187 ? -12.277 -4.353 6.277 1.00 92.94 187 PHE A C 1
ATOM 1430 O O . PHE A 1 187 ? -11.085 -4.624 6.425 1.00 92.94 187 PHE A O 1
ATOM 1437 N N . THR A 1 188 ? -12.959 -4.712 5.191 1.00 92.56 188 THR A N 1
ATOM 1438 C CA . THR A 1 188 ? -12.360 -5.458 4.081 1.00 92.56 188 THR A CA 1
ATO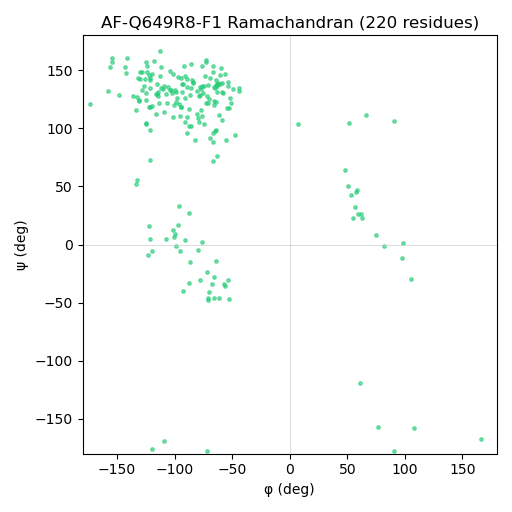M 1439 C C . THR A 1 188 ? -12.489 -4.716 2.766 1.00 92.56 188 THR A C 1
ATOM 1441 O O . THR A 1 188 ? -13.511 -4.076 2.547 1.00 92.56 188 THR A O 1
ATOM 1444 N N . ASP A 1 189 ? -11.484 -4.854 1.899 1.00 89.00 189 ASP A N 1
ATOM 1445 C CA . ASP A 1 189 ? -11.468 -4.268 0.550 1.00 89.00 189 ASP A CA 1
ATOM 1446 C C . ASP A 1 189 ? -11.736 -2.748 0.551 1.00 89.00 189 ASP A C 1
ATOM 1448 O O . ASP A 1 189 ? -12.507 -2.222 -0.251 1.00 89.00 189 ASP A O 1
ATOM 1452 N N . ILE A 1 190 ? -11.118 -2.041 1.504 1.00 89.00 190 ILE A N 1
ATOM 1453 C CA . ILE A 1 190 ? -11.207 -0.582 1.634 1.00 89.00 190 ILE A CA 1
ATOM 1454 C C . ILE A 1 190 ? -9.921 0.056 1.126 1.00 89.00 190 ILE A C 1
ATOM 1456 O O . ILE A 1 190 ? -8.838 -0.504 1.261 1.00 89.00 190 ILE A O 1
ATOM 1460 N N . THR A 1 191 ? -10.001 1.257 0.578 1.00 88.69 191 THR A N 1
ATOM 1461 C CA . THR A 1 191 ? -8.802 2.016 0.210 1.00 88.69 191 THR A CA 1
ATOM 1462 C C . THR A 1 191 ? -8.078 2.549 1.450 1.00 88.69 191 THR A C 1
ATOM 1464 O O . THR A 1 191 ? -8.674 2.760 2.511 1.00 88.69 191 THR A O 1
ATOM 14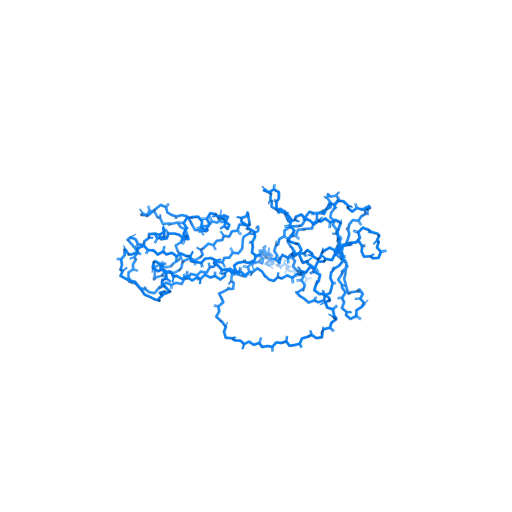67 N N . VAL A 1 192 ? -6.783 2.839 1.338 1.00 88.44 192 VAL A N 1
ATOM 1468 C CA . VAL A 1 192 ? -6.016 3.537 2.386 1.00 88.44 192 VAL A CA 1
ATOM 1469 C C . VAL A 1 192 ? -6.646 4.894 2.751 1.00 88.44 192 VAL A C 1
ATOM 1471 O O . VAL A 1 192 ? -6.642 5.296 3.924 1.00 88.44 192 VAL A O 1
ATOM 1474 N N . ALA A 1 193 ? -7.214 5.594 1.765 1.00 88.44 193 ALA A N 1
ATOM 1475 C CA . ALA A 1 193 ? -7.961 6.832 1.951 1.00 88.44 193 ALA A CA 1
ATOM 1476 C C . ALA A 1 193 ? -9.199 6.611 2.829 1.00 88.44 193 ALA A C 1
ATOM 1478 O O . ALA A 1 193 ? -9.425 7.372 3.772 1.00 88.44 193 ALA A O 1
ATOM 1479 N N . GLU A 1 194 ? -9.973 5.559 2.558 1.00 91.88 194 GLU A N 1
ATOM 1480 C CA . GLU A 1 194 ? -11.138 5.170 3.355 1.00 91.88 194 GLU A CA 1
ATOM 1481 C C . GLU A 1 194 ? -10.735 4.721 4.757 1.00 91.88 194 GLU A C 1
ATOM 1483 O O . GLU A 1 194 ? -11.294 5.233 5.720 1.00 91.88 194 GLU A O 1
ATOM 1488 N N . LEU A 1 195 ? -9.707 3.879 4.913 1.00 92.12 195 LEU A N 1
ATOM 1489 C CA . LEU A 1 195 ? -9.171 3.490 6.224 1.00 92.12 195 LEU A CA 1
ATOM 1490 C C . LEU A 1 195 ? -8.828 4.725 7.076 1.00 92.12 195 LEU A C 1
ATOM 1492 O O . LEU A 1 195 ? -9.223 4.824 8.240 1.00 92.12 195 LEU A O 1
ATOM 1496 N N . THR A 1 196 ? -8.135 5.698 6.483 1.00 91.00 196 THR A N 1
ATOM 1497 C CA . THR A 1 196 ? -7.740 6.939 7.164 1.00 91.00 196 THR A CA 1
ATOM 1498 C C . THR A 1 196 ? -8.941 7.847 7.443 1.00 91.00 196 THR A C 1
ATOM 1500 O O . THR A 1 196 ? -9.047 8.423 8.524 1.00 91.00 196 THR A O 1
ATOM 1503 N N . SER A 1 197 ? -9.876 7.971 6.502 1.00 90.75 197 SER A N 1
ATOM 1504 C CA . SER A 1 197 ? -11.058 8.828 6.640 1.00 90.75 197 SER A CA 1
ATOM 1505 C C . SER A 1 197 ? -12.063 8.273 7.653 1.00 90.75 197 SER A C 1
ATOM 1507 O O . SER A 1 197 ? -12.528 8.989 8.544 1.00 90.75 197 SER A O 1
ATOM 1509 N N . TRP A 1 198 ? -12.376 6.983 7.541 1.00 91.44 198 TRP A N 1
ATOM 1510 C CA . TRP A 1 198 ? -13.400 6.308 8.329 1.00 91.44 198 TRP A CA 1
ATOM 1511 C C . TRP A 1 198 ? -12.927 5.983 9.732 1.00 91.44 198 TRP A C 1
ATOM 1513 O O . TRP A 1 198 ? -13.753 5.981 10.634 1.00 91.44 198 TRP A O 1
ATOM 1523 N N . TYR A 1 199 ? -11.631 5.736 9.946 1.00 90.62 199 TYR A N 1
ATOM 1524 C CA . TYR A 1 199 ? -11.131 5.272 11.243 1.00 90.62 199 TYR A CA 1
ATOM 1525 C C . TYR A 1 199 ? -10.046 6.166 11.860 1.00 90.62 199 TYR A C 1
ATOM 1527 O O . TYR A 1 199 ? -9.755 6.017 13.045 1.00 90.62 199 TYR A O 1
ATOM 1535 N N . GLY A 1 200 ? -9.506 7.150 11.133 1.00 84.69 200 GLY A N 1
ATOM 1536 C CA . GLY A 1 200 ? -8.436 8.041 11.607 1.00 84.69 200 GLY A CA 1
ATOM 1537 C C . GLY A 1 200 ? -8.858 9.198 12.525 1.00 84.69 200 GLY A C 1
ATOM 1538 O O . GLY A 1 200 ? -7.990 9.901 13.032 1.00 84.69 200 GLY A O 1
ATOM 1539 N N . ASN A 1 201 ? -10.160 9.408 12.769 1.00 80.75 201 ASN A N 1
ATOM 1540 C CA . ASN A 1 201 ? -10.685 10.544 13.548 1.00 80.75 201 ASN A CA 1
ATOM 1541 C C . ASN A 1 201 ? -11.735 10.132 14.605 1.00 80.75 201 ASN A C 1
ATOM 1543 O O . ASN A 1 201 ? -12.840 10.660 14.622 1.00 80.75 201 ASN A O 1
ATOM 1547 N N . ASN A 1 202 ? -11.389 9.207 15.506 1.00 66.25 202 ASN A N 1
ATOM 1548 C CA . ASN A 1 202 ? -12.246 8.668 16.583 1.00 66.25 202 ASN A CA 1
ATOM 1549 C C . ASN A 1 202 ? -13.562 8.041 16.095 1.00 66.25 202 ASN A C 1
ATOM 1551 O O . ASN A 1 202 ? -14.567 8.074 16.797 1.00 66.25 202 ASN A O 1
ATOM 1555 N N . ASN A 1 203 ? -13.544 7.455 14.906 1.00 81.19 203 ASN A N 1
ATOM 1556 C CA . ASN A 1 203 ? -14.741 6.942 14.246 1.00 81.19 203 ASN A CA 1
ATOM 1557 C C . ASN A 1 203 ? -14.801 5.403 14.233 1.00 81.19 203 ASN A C 1
ATOM 1559 O O . ASN A 1 203 ? -15.719 4.824 13.649 1.00 81.19 203 ASN A O 1
ATOM 1563 N N . LEU A 1 204 ? -13.851 4.719 14.889 1.00 89.12 204 LEU A N 1
ATOM 1564 C CA . LEU A 1 204 ? -13.984 3.290 15.157 1.00 89.12 204 LEU A CA 1
ATOM 1565 C C . LEU A 1 204 ? -14.852 3.078 16.402 1.00 89.12 204 LEU A C 1
ATOM 1567 O O . LEU A 1 204 ? -14.355 3.029 17.528 1.00 89.12 204 LEU A O 1
ATOM 1571 N N . GLU A 1 205 ? -16.155 2.962 16.183 1.00 90.69 205 GLU A N 1
ATOM 1572 C CA . GLU A 1 205 ? -17.119 2.540 17.194 1.00 90.69 205 GLU A CA 1
ATOM 1573 C C . GLU A 1 205 ? -16.877 1.094 17.655 1.00 90.69 205 GLU A C 1
ATOM 1575 O O . GLU A 1 205 ? -16.600 0.204 16.858 1.00 90.69 205 GLU A O 1
ATOM 1580 N N . THR A 1 206 ? -16.977 0.858 18.965 1.00 88.38 206 THR A N 1
ATOM 1581 C CA . THR A 1 206 ? -16.779 -0.472 19.580 1.00 88.38 206 THR A CA 1
ATOM 1582 C C . THR A 1 206 ? -18.001 -0.929 20.379 1.00 88.38 206 THR A C 1
ATOM 1584 O O . THR A 1 206 ? -17.934 -1.831 21.220 1.00 88.38 206 THR A O 1
ATOM 1587 N N . THR A 1 207 ? -19.148 -0.284 20.157 1.00 88.25 207 THR A N 1
ATOM 1588 C CA . THR A 1 207 ? -20.395 -0.630 20.841 1.00 88.25 207 THR A CA 1
ATOM 1589 C C . THR A 1 207 ? -20.810 -2.050 20.469 1.00 88.25 207 THR A C 1
ATOM 1591 O O . THR A 1 207 ? -20.832 -2.418 19.299 1.00 88.25 207 THR A O 1
ATOM 1594 N N . GLY A 1 208 ? -21.142 -2.863 21.474 1.00 85.69 208 GLY A N 1
ATOM 1595 C CA . GLY A 1 208 ? -21.532 -4.263 21.275 1.00 85.69 208 GLY A CA 1
ATOM 1596 C C . GLY A 1 208 ? -20.365 -5.241 21.122 1.00 85.69 208 GLY A C 1
ATOM 1597 O O . GLY A 1 208 ? -20.608 -6.441 21.018 1.00 85.69 208 GLY A O 1
ATOM 1598 N N . TRP A 1 209 ? -19.115 -4.770 21.159 1.00 89.44 209 TRP A N 1
ATOM 1599 C CA . TRP A 1 209 ? -17.950 -5.652 21.159 1.00 89.44 209 TRP A CA 1
ATOM 1600 C C . TRP A 1 209 ? -17.820 -6.387 22.497 1.00 89.44 209 TRP A C 1
ATOM 1602 O O . TRP A 1 209 ? -17.952 -5.795 23.573 1.00 89.44 209 TRP A O 1
ATOM 1612 N N . THR A 1 210 ? -17.514 -7.683 22.438 1.00 88.94 210 THR A N 1
ATOM 1613 C CA . THR A 1 210 ? -17.282 -8.513 23.625 1.00 88.94 210 THR A CA 1
ATOM 1614 C C . THR A 1 210 ? -16.064 -8.020 24.397 1.00 88.94 210 THR A C 1
ATOM 1616 O O . THR A 1 210 ? -15.017 -7.734 23.816 1.00 88.94 210 THR A O 1
ATOM 1619 N N . ILE A 1 211 ? -16.167 -7.950 25.724 1.00 83.38 211 ILE A N 1
ATOM 1620 C CA . ILE A 1 211 ? -15.036 -7.572 26.577 1.00 83.38 211 ILE A CA 1
ATOM 1621 C C . ILE A 1 211 ? -13.933 -8.629 26.450 1.00 83.38 211 ILE A C 1
ATOM 1623 O O . ILE A 1 211 ? -14.145 -9.804 26.745 1.00 83.38 211 ILE A O 1
ATOM 1627 N N . GLY A 1 212 ? -12.738 -8.202 26.050 1.00 82.75 212 GLY A N 1
ATOM 1628 C CA . GLY A 1 212 ? -11.572 -9.069 25.942 1.00 82.75 212 GLY A CA 1
ATOM 1629 C C . GLY A 1 212 ? -10.443 -8.427 25.146 1.00 82.75 212 GLY A C 1
ATOM 1630 O O . GLY A 1 212 ? -10.450 -7.224 24.892 1.00 82.75 212 GLY A O 1
ATOM 1631 N N . ALA A 1 213 ? -9.449 -9.233 24.782 1.00 86.06 213 ALA A N 1
ATOM 1632 C CA . ALA A 1 213 ? -8.301 -8.773 24.012 1.00 86.06 213 ALA A CA 1
ATOM 1633 C C . ALA A 1 213 ? -8.611 -8.760 22.510 1.00 86.06 213 ALA A C 1
ATOM 1635 O O . ALA A 1 213 ? -9.201 -9.706 21.987 1.00 86.06 213 ALA A O 1
ATOM 1636 N N . TYR A 1 214 ? -8.149 -7.711 21.830 1.00 89.38 214 TYR A N 1
ATOM 1637 C CA . TYR A 1 214 ? -8.272 -7.542 20.387 1.00 89.38 214 TYR A CA 1
ATOM 1638 C C . TYR A 1 214 ? -6.899 -7.330 19.756 1.00 89.38 214 TYR A C 1
ATOM 1640 O O . TYR A 1 214 ? -6.006 -6.740 20.363 1.00 89.38 214 TYR A O 1
ATOM 1648 N N . THR A 1 215 ? -6.745 -7.791 18.519 1.00 89.25 215 THR A N 1
ATOM 1649 C CA . THR A 1 215 ? -5.580 -7.506 17.674 1.00 89.25 215 THR A CA 1
ATOM 1650 C C . THR A 1 215 ? -6.025 -6.826 16.387 1.00 89.25 215 THR A C 1
ATOM 1652 O O . THR A 1 215 ? -7.067 -7.177 15.835 1.00 89.25 215 THR A O 1
ATOM 1655 N N . PHE A 1 216 ? -5.227 -5.861 15.935 1.00 90.56 216 PHE A N 1
ATOM 1656 C CA . PHE A 1 216 ? -5.455 -5.067 14.732 1.00 90.56 216 PHE A CA 1
ATOM 1657 C C . PHE A 1 216 ? -4.262 -5.250 13.798 1.00 90.56 216 PHE A C 1
ATOM 1659 O O . PHE A 1 216 ? -3.112 -5.235 14.240 1.00 90.56 216 PHE A O 1
ATOM 1666 N N . THR A 1 217 ? -4.510 -5.476 12.513 1.00 87.88 217 THR A N 1
ATOM 1667 C CA . THR A 1 217 ? -3.453 -5.662 11.511 1.00 87.88 217 THR A CA 1
ATOM 1668 C C . THR A 1 217 ? -3.933 -5.140 10.168 1.00 87.88 217 THR A C 1
ATOM 1670 O O . THR A 1 217 ? -5.005 -5.531 9.725 1.00 87.88 217 THR A O 1
ATOM 1673 N N . GLY A 1 218 ? -3.148 -4.287 9.514 1.00 85.88 218 GLY A N 1
ATOM 1674 C CA . GLY A 1 218 ? -3.403 -3.891 8.132 1.00 85.88 218 GLY A CA 1
ATOM 1675 C C . GLY A 1 218 ? -2.822 -4.909 7.156 1.00 85.88 218 GLY A C 1
ATOM 1676 O O . GLY A 1 218 ? -1.721 -5.422 7.377 1.00 85.88 218 GLY A O 1
ATOM 1677 N N . CYS A 1 219 ? -3.548 -5.207 6.084 1.00 85.31 219 CYS A N 1
ATOM 1678 C CA . CYS A 1 219 ? -3.094 -6.104 5.026 1.00 85.31 219 CYS A CA 1
ATOM 1679 C C . CYS A 1 219 ? -3.341 -5.476 3.657 1.00 85.31 219 CYS A C 1
ATOM 1681 O O . CYS A 1 219 ? -4.485 -5.149 3.387 1.00 85.31 219 CYS A O 1
ATOM 1683 N N . PRO A 1 220 ? -2.342 -5.368 2.772 1.00 83.25 220 PRO A N 1
ATOM 1684 C CA . PRO A 1 220 ? -2.593 -4.993 1.384 1.00 83.25 220 PRO A CA 1
ATOM 1685 C C . PRO A 1 220 ? -3.432 -6.064 0.681 1.00 83.25 220 PRO A C 1
ATOM 1687 O O . PRO A 1 220 ? -3.206 -7.264 0.894 1.00 83.25 220 PRO A O 1
ATOM 1690 N N . THR A 1 221 ? -4.360 -5.635 -0.168 1.00 75.06 221 THR A N 1
ATOM 1691 C CA . THR A 1 221 ? -5.158 -6.502 -1.041 1.00 75.06 221 THR A CA 1
ATOM 1692 C C . THR A 1 221 ? -4.831 -6.174 -2.498 1.00 75.06 221 THR A C 1
ATOM 1694 O O . THR A 1 221 ? -4.821 -5.008 -2.876 1.00 75.06 221 THR A O 1
ATOM 1697 N N . ASN A 1 222 ? -4.516 -7.203 -3.295 1.00 57.97 222 ASN A N 1
ATOM 1698 C CA . ASN A 1 222 ? -4.242 -7.089 -4.736 1.00 57.97 222 ASN A CA 1
ATOM 1699 C C . ASN A 1 222 ? -5.337 -7.763 -5.555 1.00 57.97 222 ASN A C 1
ATOM 1701 O O . ASN A 1 222 ? -5.776 -8.858 -5.118 1.00 57.97 222 ASN A O 1
#